Protein AF-A0A496ZJ54-F1 (afdb_monomer_lite)

Secondary structure (DSSP, 8-state):
-PPPPPPHHHHHT---STT-TTHHHH---GGGT--TTTTGGG-STTTT-GGGSTT-EETTEE--SHHHHHHHHHT-HHHHHHHHHTSEEEEE-SSEEEEEEEE-TTT-SS---EEEEEE-TTS-EEEEEE-EESSSSHHHHHHHHHHHHHHH-----TT-HHHHHHHHHHHHHHHHHHHHHH-GGGTT-EE-EEEEEEETTEEEEEEESS-EEEEEETTEEEE-S---BHHHHHHHTTSS-GGGGGG-TTTTSB---BTSSS---EEEEEE--TT-EEEEE-HHHHTTS-HHHHHHHHHH--SHHHHHHHHHHHHHHTT--S-EEEEEEEE------

Foldseek 3Di:
DPDQDEAPCVVQVPQQAVVGPCCVPLNRFQLNAAQLQACPLRAGRNGLPSLPGQQGDDPSDGQDDSQSSLVVCVPPPSSVVSCVVVQKDWDDLPQKTKIKGWDFFDADPDFLKDKDWDQAPVRWIKIKIKQFPDRGRLGSVLRVVLSSVVVVCRDADPPCNQVVQQVSLLVSLVVSLVVLVVDVSNPPRWMWMWMWIGDDFKIKIKTWAAWWKWKQDPLAIHTDDDGQWPLVVCVVVVVDPPVCLVVDPRVRHIDTTRNPNDHDMDIDMDTHDAFMKTKIKDPLQPVQDPRVRLSVLCVVDDDPVSSQVSSVVSSSVSRRNGMIMMMIMGRHDPDPD

Sequence (337 aa):
MISGKINCWEALKCGREPGGANAEELGTCPAAVDATFDGFNQGSKGGRLCWLVAGTFCEGEAQGTFAKKQISCRDCSFYEQVHAEEGTARLSDGSINVFAISNKGRVLTYNEDRYFIRILEDGATLVGIADGLGGEVSGDYAAEIITGRLAGMRSVEKGFETEQLTAFANESDKAILEESRRYTDLEAMGTTLLCAVIREDKAYWVHVGDSRLYLFRESRLLQITEDQTLARFLVKEEEIRPEHVSTHYSRNVMDQYIGCGYCEPESGSLGLKRRDLVILMTDGLHKTIPDEKMAEILRKSSSIESRARSLLGAALENGGNDNITIVVAEVTRKIYK

Structure (mmCIF, N/CA/C/O backbone):
data_AF-A0A496ZJ54-F1
#
_entry.id   AF-A0A496ZJ54-F1
#
loop_
_atom_site.group_PDB
_atom_site.id
_atom_site.type_symbol
_atom_site.label_atom_id
_atom_site.label_alt_id
_atom_site.label_comp_id
_atom_site.label_asym_id
_atom_site.label_entity_id
_atom_site.label_seq_id
_atom_site.pdbx_PDB_ins_code
_atom_site.Cartn_x
_atom_site.Cartn_y
_atom_site.Cartn_z
_atom_site.occupancy
_atom_site.B_iso_or_equiv
_atom_site.auth_seq_id
_atom_site.auth_comp_id
_atom_site.auth_asym_id
_atom_site.auth_atom_id
_atom_site.pdbx_PDB_model_num
ATOM 1 N N . MET A 1 1 ? 18.693 -8.461 22.020 1.00 32.81 1 MET A N 1
ATOM 2 C CA . MET A 1 1 ? 19.167 -7.632 20.897 1.00 32.81 1 MET A CA 1
ATOM 3 C C . MET A 1 1 ? 18.802 -8.377 19.633 1.00 32.81 1 MET A C 1
ATOM 5 O O . MET A 1 1 ? 19.343 -9.452 19.414 1.00 32.81 1 MET A O 1
ATOM 9 N N . ILE A 1 2 ? 17.798 -7.901 18.896 1.00 37.31 2 ILE A N 1
ATOM 10 C CA . ILE A 1 2 ? 17.508 -8.438 17.563 1.00 37.31 2 ILE A CA 1
ATOM 11 C C . ILE A 1 2 ? 18.728 -8.057 16.724 1.00 37.31 2 ILE A C 1
ATOM 13 O O . ILE A 1 2 ? 19.072 -6.879 16.673 1.00 37.31 2 ILE A O 1
ATOM 17 N N . SER A 1 3 ? 19.443 -9.047 16.189 1.00 45.84 3 SER A N 1
ATOM 18 C CA . SER A 1 3 ? 20.497 -8.810 15.201 1.00 45.84 3 SER A CA 1
ATOM 19 C C . SER A 1 3 ? 19.919 -7.899 14.121 1.00 45.84 3 SER A C 1
ATOM 21 O O . SER A 1 3 ? 18.913 -8.267 13.518 1.00 45.84 3 SER A O 1
ATOM 23 N N . GLY A 1 4 ? 20.492 -6.709 13.926 1.00 65.38 4 GLY A N 1
ATOM 24 C CA . GLY A 1 4 ? 20.041 -5.801 12.874 1.00 65.38 4 GLY A CA 1
ATOM 25 C C . GLY A 1 4 ? 20.090 -6.502 11.517 1.00 65.38 4 GLY A C 1
ATOM 26 O O . GLY A 1 4 ? 20.989 -7.308 11.268 1.00 65.38 4 GLY A O 1
ATOM 27 N N . LYS A 1 5 ? 19.098 -6.233 10.666 1.00 84.44 5 LYS A N 1
ATOM 28 C CA . LYS A 1 5 ? 19.135 -6.639 9.260 1.00 84.44 5 LYS A CA 1
ATOM 29 C C . LYS A 1 5 ? 20.319 -5.927 8.589 1.00 84.44 5 LYS A C 1
ATOM 31 O O . LYS A 1 5 ? 20.583 -4.765 8.883 1.00 84.44 5 LYS A O 1
ATOM 36 N N . ILE A 1 6 ? 21.051 -6.635 7.734 1.00 90.00 6 ILE A N 1
ATOM 37 C CA . ILE A 1 6 ? 22.292 -6.134 7.118 1.00 90.00 6 ILE A CA 1
ATOM 38 C C . ILE A 1 6 ? 22.017 -5.458 5.771 1.00 90.00 6 ILE A C 1
ATOM 40 O O . ILE A 1 6 ? 21.096 -5.855 5.054 1.00 90.00 6 ILE A O 1
ATOM 44 N N . ASN A 1 7 ? 22.814 -4.455 5.409 1.00 90.81 7 ASN A N 1
ATOM 45 C CA . ASN A 1 7 ? 22.729 -3.767 4.122 1.00 90.81 7 ASN A CA 1
ATOM 46 C C . ASN A 1 7 ? 23.425 -4.542 2.993 1.00 90.81 7 ASN A C 1
ATOM 48 O O . ASN A 1 7 ? 24.130 -5.528 3.223 1.00 90.81 7 ASN A O 1
ATOM 52 N N . CYS A 1 8 ? 23.259 -4.074 1.751 1.00 91.75 8 CYS A N 1
ATOM 53 C CA . CYS A 1 8 ? 23.748 -4.784 0.567 1.00 91.75 8 CYS A CA 1
ATOM 54 C C . CYS A 1 8 ? 25.272 -4.968 0.564 1.00 91.75 8 CYS A C 1
ATOM 56 O O . CYS A 1 8 ? 25.756 -6.037 0.209 1.00 91.75 8 CYS A O 1
ATOM 58 N N . TRP A 1 9 ? 26.040 -3.956 0.982 1.00 90.62 9 TRP A N 1
ATOM 59 C CA . TRP A 1 9 ? 27.505 -4.022 0.989 1.00 90.62 9 TRP A CA 1
ATOM 60 C C . TRP A 1 9 ? 28.039 -4.988 2.054 1.00 90.62 9 TRP A C 1
ATOM 62 O O . TRP A 1 9 ? 29.078 -5.608 1.844 1.00 90.62 9 TRP A O 1
ATOM 72 N N . GLU A 1 10 ? 27.299 -5.183 3.149 1.00 91.88 10 GLU A N 1
ATOM 73 C CA . GLU A 1 10 ? 27.619 -6.149 4.207 1.00 91.88 10 GLU A CA 1
ATOM 74 C C . GLU A 1 10 ? 27.282 -7.578 3.764 1.00 91.88 10 GLU A C 1
ATOM 76 O O . GLU A 1 10 ? 28.084 -8.494 3.948 1.00 91.88 10 GLU A O 1
ATOM 81 N N . ALA A 1 11 ? 26.113 -7.763 3.142 1.00 91.44 11 ALA A N 1
ATOM 82 C CA . ALA A 1 11 ? 25.658 -9.060 2.646 1.00 91.44 11 ALA A CA 1
ATOM 83 C C . ALA A 1 11 ? 26.526 -9.573 1.488 1.00 91.44 11 ALA A C 1
ATOM 85 O O . ALA A 1 11 ? 26.965 -10.722 1.497 1.00 91.44 11 ALA A O 1
ATOM 86 N N . LEU A 1 12 ? 26.809 -8.702 0.514 1.00 90.81 12 LEU A N 1
ATOM 87 C CA . LEU A 1 12 ? 27.577 -9.033 -0.688 1.00 90.81 12 LEU A CA 1
ATOM 88 C C . LEU A 1 12 ? 29.092 -8.893 -0.490 1.00 90.81 12 LEU A C 1
ATOM 90 O O . LEU A 1 12 ? 29.858 -9.318 -1.350 1.00 90.81 12 LEU A O 1
ATOM 94 N N . LYS A 1 13 ? 29.534 -8.303 0.632 1.00 91.12 13 LYS A N 1
ATOM 95 C CA . LYS A 1 13 ? 30.949 -8.085 0.983 1.00 91.12 13 LYS A CA 1
ATOM 96 C C . LYS A 1 13 ? 31.746 -7.399 -0.131 1.00 91.12 13 LYS A C 1
ATOM 98 O O . LYS A 1 13 ? 32.888 -7.761 -0.403 1.00 91.12 13 LYS A O 1
ATOM 103 N N . CYS A 1 14 ? 31.143 -6.408 -0.787 1.00 88.94 14 CYS A N 1
ATOM 104 C CA . CYS A 1 14 ? 31.767 -5.740 -1.930 1.00 88.94 14 CYS A CA 1
ATOM 105 C C . CYS A 1 14 ? 32.905 -4.785 -1.530 1.00 88.94 14 CYS A C 1
ATOM 107 O O . CYS A 1 14 ? 33.694 -4.403 -2.392 1.00 88.94 14 CYS A O 1
ATOM 109 N N . GLY A 1 15 ? 32.999 -4.395 -0.251 1.00 90.81 15 GLY A N 1
ATOM 110 C CA . GLY A 1 15 ? 34.060 -3.532 0.279 1.00 90.81 15 GLY A CA 1
ATOM 111 C C . GLY A 1 15 ? 34.010 -2.092 -0.234 1.00 90.81 15 GLY A C 1
ATOM 112 O O . GLY A 1 15 ? 35.039 -1.422 -0.254 1.00 90.81 15 GLY A O 1
ATOM 113 N N . ARG A 1 16 ? 32.851 -1.629 -0.717 1.00 90.44 16 ARG A N 1
ATOM 114 C CA . ARG A 1 16 ? 32.656 -0.290 -1.306 1.00 90.44 16 ARG A CA 1
ATOM 115 C C . ARG A 1 16 ? 31.860 0.660 -0.411 1.00 90.44 16 ARG A C 1
ATOM 117 O O . ARG A 1 16 ? 31.374 1.688 -0.874 1.00 90.44 16 ARG A O 1
ATOM 124 N N . GLU A 1 17 ? 31.701 0.322 0.856 1.00 92.50 17 GLU A N 1
ATOM 125 C CA . GLU A 1 17 ? 31.266 1.225 1.916 1.00 92.50 17 GLU A CA 1
ATOM 126 C C . GLU A 1 17 ? 32.351 2.257 2.278 1.00 92.50 17 GLU A C 1
ATOM 128 O O . GLU A 1 17 ? 33.518 2.060 1.935 1.00 92.50 17 GLU A O 1
ATOM 133 N N . PRO A 1 18 ? 32.017 3.363 2.971 1.00 91.94 18 PRO A N 1
ATOM 134 C CA . PRO A 1 18 ? 33.025 4.303 3.456 1.00 91.94 18 PRO A CA 1
ATOM 135 C C . PRO A 1 18 ? 34.126 3.609 4.274 1.00 91.94 18 PRO A C 1
ATOM 137 O O . PRO A 1 18 ? 33.848 3.013 5.312 1.00 91.94 18 PRO A O 1
ATOM 140 N N . GLY A 1 19 ? 35.377 3.704 3.812 1.00 91.38 19 GLY A N 1
ATOM 141 C CA . GLY A 1 19 ? 36.531 3.043 4.441 1.00 91.38 19 GLY A CA 1
ATOM 142 C C . GLY A 1 19 ? 36.669 1.545 4.133 1.00 91.38 19 GLY A C 1
ATOM 143 O O . GLY A 1 19 ? 37.531 0.889 4.714 1.00 91.38 19 GLY A O 1
ATOM 144 N N . GLY A 1 20 ? 35.839 1.003 3.239 1.00 91.50 20 GLY A N 1
ATOM 145 C CA . GLY A 1 20 ? 35.928 -0.375 2.768 1.00 91.50 20 GLY A CA 1
ATOM 146 C C . GLY A 1 20 ? 37.148 -0.620 1.874 1.00 91.50 20 GLY A C 1
ATOM 147 O O . GLY A 1 20 ? 37.691 0.301 1.260 1.00 91.50 20 GLY A O 1
ATOM 148 N N . ALA A 1 21 ? 37.562 -1.886 1.775 1.00 92.81 21 ALA A N 1
ATOM 149 C CA . ALA A 1 21 ? 38.798 -2.300 1.098 1.00 92.81 21 ALA A CA 1
ATOM 150 C C . ALA A 1 21 ? 38.889 -1.896 -0.387 1.00 92.81 21 ALA A C 1
ATOM 152 O O . ALA A 1 21 ? 39.988 -1.752 -0.909 1.00 92.81 21 ALA A O 1
ATOM 153 N N . ASN A 1 22 ? 37.748 -1.695 -1.051 1.00 89.19 22 ASN A N 1
ATOM 154 C CA . ASN A 1 22 ? 37.658 -1.350 -2.469 1.00 89.19 22 ASN A CA 1
ATOM 155 C C . ASN A 1 22 ? 37.188 0.099 -2.702 1.00 89.19 22 ASN A C 1
ATOM 157 O O . ASN A 1 22 ? 37.004 0.507 -3.848 1.00 89.19 22 ASN A O 1
ATOM 161 N N . ALA A 1 23 ? 36.955 0.882 -1.643 1.00 90.38 23 ALA A N 1
ATOM 162 C CA . ALA A 1 23 ? 36.395 2.227 -1.759 1.00 90.38 23 ALA A CA 1
ATOM 163 C C . ALA A 1 23 ? 37.389 3.247 -2.341 1.00 90.38 23 ALA A C 1
ATOM 165 O O . ALA A 1 23 ? 36.962 4.158 -3.046 1.00 90.38 23 ALA A O 1
ATOM 166 N N . GLU A 1 24 ? 38.693 3.097 -2.084 1.00 88.50 24 GLU A N 1
ATOM 167 C CA . GLU A 1 24 ? 39.722 3.990 -2.644 1.00 88.50 24 GLU A CA 1
ATOM 168 C C . GLU A 1 24 ? 39.908 3.787 -4.153 1.00 88.50 24 GLU A C 1
ATOM 170 O O . GLU A 1 24 ? 39.978 4.761 -4.898 1.00 88.50 24 GLU A O 1
ATOM 175 N N . GLU A 1 25 ? 39.958 2.532 -4.609 1.00 86.81 25 GLU A N 1
ATOM 176 C CA . GLU A 1 25 ? 40.209 2.196 -6.016 1.00 86.81 25 GLU A CA 1
ATOM 177 C C . GLU A 1 25 ? 38.948 2.324 -6.879 1.00 86.81 25 GLU A C 1
ATOM 179 O O . GLU A 1 25 ? 38.981 2.922 -7.952 1.00 86.81 25 GLU A O 1
ATOM 184 N N . LEU A 1 26 ? 37.821 1.775 -6.414 1.00 83.56 26 LEU A N 1
ATOM 185 C CA . LEU A 1 26 ? 36.585 1.699 -7.201 1.00 83.56 26 LEU A CA 1
ATOM 186 C C . LEU A 1 26 ? 35.594 2.819 -6.867 1.00 83.56 26 LEU A C 1
ATOM 188 O O . LEU A 1 26 ? 34.556 2.939 -7.521 1.00 83.56 26 LEU A O 1
ATOM 192 N N . GLY A 1 27 ? 35.881 3.626 -5.846 1.00 88.56 27 GLY A N 1
ATOM 193 C CA . GLY A 1 27 ? 34.973 4.633 -5.311 1.00 88.56 27 GLY A CA 1
ATOM 194 C C . GLY A 1 27 ? 33.893 4.042 -4.399 1.00 88.56 27 GLY A C 1
ATOM 195 O O . GLY A 1 27 ? 33.425 2.909 -4.574 1.00 88.56 27 GLY A O 1
ATOM 196 N N . THR A 1 28 ? 33.436 4.843 -3.439 1.00 91.12 28 THR A N 1
ATOM 197 C CA . THR A 1 28 ? 32.343 4.475 -2.531 1.00 91.12 28 THR A CA 1
ATOM 198 C C . THR A 1 28 ? 31.030 4.280 -3.295 1.00 91.12 28 THR A C 1
ATOM 200 O O . THR A 1 28 ? 30.645 5.110 -4.117 1.00 91.12 28 THR A O 1
ATOM 203 N N . CYS A 1 29 ? 30.329 3.178 -3.030 1.00 90.44 29 CYS A N 1
ATOM 204 C CA . CYS A 1 29 ? 29.051 2.872 -3.665 1.00 90.44 29 CYS A CA 1
ATOM 205 C C . CYS A 1 29 ? 27.952 3.820 -3.153 1.00 90.44 29 CYS A C 1
ATOM 207 O O . CYS A 1 29 ? 27.803 3.943 -1.933 1.00 90.44 29 CYS A O 1
ATOM 209 N N . PRO A 1 30 ? 27.126 4.414 -4.038 1.00 89.00 30 PRO A N 1
ATOM 210 C CA . PRO A 1 30 ? 26.007 5.266 -3.640 1.00 89.00 30 PRO A CA 1
ATOM 211 C C . PRO A 1 30 ? 25.084 4.653 -2.582 1.00 89.00 30 PRO A C 1
ATOM 213 O O . PRO A 1 30 ? 24.715 5.347 -1.644 1.00 89.00 30 PRO A O 1
ATOM 216 N N . ALA A 1 31 ? 24.791 3.347 -2.640 1.00 89.00 31 ALA A N 1
ATOM 217 C CA . ALA A 1 31 ? 23.940 2.693 -1.635 1.00 89.00 31 ALA A CA 1
ATOM 218 C C . ALA A 1 31 ? 24.474 2.826 -0.195 1.00 89.00 31 ALA A C 1
ATOM 220 O O . ALA A 1 31 ? 23.689 2.824 0.747 1.00 89.00 31 ALA A O 1
ATOM 221 N N . ALA A 1 32 ? 25.789 2.972 -0.015 1.00 90.88 32 ALA A N 1
ATOM 222 C CA . ALA A 1 32 ? 26.423 3.079 1.297 1.00 90.88 32 ALA A CA 1
ATOM 223 C C . ALA A 1 32 ? 26.562 4.524 1.812 1.00 90.88 32 ALA A C 1
ATOM 225 O O . ALA A 1 32 ? 27.053 4.733 2.923 1.00 90.88 32 ALA A O 1
ATOM 226 N N . VAL A 1 33 ? 26.173 5.530 1.021 1.00 89.62 33 VAL A N 1
ATOM 227 C CA . VAL A 1 33 ? 26.347 6.954 1.372 1.00 89.62 33 VAL A CA 1
ATOM 228 C C . VAL A 1 33 ? 25.107 7.802 1.150 1.00 89.62 33 VAL A C 1
ATOM 230 O O . VAL A 1 33 ? 24.895 8.744 1.912 1.00 89.62 33 VAL A O 1
ATOM 233 N N . ASP A 1 34 ? 24.294 7.473 0.149 1.00 83.38 34 ASP A N 1
ATOM 234 C CA . ASP A 1 34 ? 23.011 8.116 -0.096 1.00 83.38 34 ASP A CA 1
ATOM 235 C C . ASP A 1 34 ? 22.102 7.848 1.102 1.00 83.38 34 ASP A C 1
ATOM 237 O O . ASP A 1 34 ? 21.920 6.701 1.474 1.00 83.38 34 ASP A O 1
ATOM 241 N N . ALA A 1 35 ? 21.576 8.890 1.740 1.00 80.81 35 ALA A N 1
ATOM 242 C CA . ALA A 1 35 ? 20.704 8.768 2.907 1.00 80.81 35 ALA A CA 1
ATOM 243 C C . ALA A 1 35 ? 19.213 8.915 2.559 1.00 80.81 35 ALA A C 1
ATOM 245 O O . ALA A 1 35 ? 18.379 8.942 3.463 1.00 80.81 35 ALA A O 1
ATOM 246 N N . THR A 1 36 ? 18.872 9.014 1.269 1.00 69.00 36 THR A N 1
ATOM 247 C CA . THR A 1 36 ? 17.494 9.198 0.780 1.00 69.00 36 THR A CA 1
ATOM 248 C C . THR A 1 36 ? 16.566 8.092 1.284 1.00 69.00 36 THR A C 1
ATOM 250 O O . THR A 1 36 ? 15.412 8.355 1.616 1.00 69.00 36 THR A O 1
ATOM 253 N N . PHE A 1 37 ? 17.090 6.871 1.413 1.00 70.00 37 PHE A N 1
ATOM 254 C CA . PHE A 1 37 ? 16.347 5.682 1.826 1.00 70.00 37 PHE A CA 1
ATOM 255 C C . PHE A 1 37 ? 16.811 5.146 3.196 1.00 70.00 37 PHE A C 1
ATOM 257 O O . PHE A 1 37 ? 16.749 3.944 3.466 1.00 70.00 37 PHE A O 1
ATOM 264 N N . ASP A 1 38 ? 17.264 6.020 4.101 1.00 77.88 38 ASP A N 1
ATOM 265 C CA . ASP A 1 38 ? 17.755 5.596 5.419 1.00 77.88 38 ASP A CA 1
ATOM 266 C C . ASP A 1 38 ? 16.610 5.050 6.291 1.00 77.88 38 ASP A C 1
ATOM 268 O O . ASP A 1 38 ? 15.534 5.646 6.405 1.00 77.88 38 ASP A O 1
ATOM 272 N N . GLY A 1 39 ? 16.826 3.887 6.911 1.00 71.00 39 GLY A N 1
ATOM 273 C CA . GLY A 1 39 ? 15.817 3.177 7.705 1.00 71.00 39 GLY A CA 1
ATOM 274 C C . GLY A 1 39 ? 14.913 2.235 6.903 1.00 71.00 39 GLY A C 1
ATOM 275 O O . GLY A 1 39 ? 14.117 1.501 7.498 1.00 71.00 39 GLY A O 1
ATOM 276 N N . PHE A 1 40 ? 15.009 2.219 5.572 1.00 70.06 40 PHE A N 1
ATOM 277 C CA . PHE A 1 40 ? 14.145 1.385 4.740 1.00 70.06 40 PHE A CA 1
ATOM 278 C C . PHE A 1 40 ? 14.502 -0.078 4.784 1.00 70.06 40 PHE A C 1
ATOM 280 O O . PHE A 1 40 ? 15.681 -0.436 4.741 1.00 70.06 40 PHE A O 1
ATOM 287 N N . ASN A 1 41 ? 13.466 -0.920 4.854 1.00 74.81 41 ASN A N 1
ATOM 288 C CA . ASN A 1 41 ? 13.605 -2.357 5.074 1.00 74.81 41 ASN A CA 1
ATOM 289 C C . ASN A 1 41 ? 14.530 -2.658 6.268 1.00 74.81 41 ASN A C 1
ATOM 291 O O . ASN A 1 41 ? 15.209 -3.677 6.304 1.00 74.81 41 ASN A O 1
ATOM 295 N N . GLN A 1 42 ? 14.564 -1.748 7.256 1.00 77.38 42 GLN A N 1
ATOM 296 C CA . GLN A 1 42 ? 15.439 -1.791 8.434 1.00 77.38 42 GLN A CA 1
ATOM 297 C C . GLN A 1 42 ? 16.942 -1.686 8.107 1.00 77.38 42 GLN A C 1
ATOM 299 O O . GLN A 1 42 ? 17.774 -2.172 8.871 1.00 77.38 42 GLN A O 1
ATOM 304 N N . GLY A 1 43 ? 17.290 -1.061 6.980 1.00 80.19 43 GLY A N 1
ATOM 305 C CA . GLY A 1 43 ? 18.661 -0.723 6.598 1.00 80.19 43 GLY A CA 1
ATOM 306 C C . GLY A 1 43 ? 19.088 0.676 7.011 1.00 80.19 43 GLY A C 1
ATOM 307 O O . GLY A 1 43 ? 18.310 1.446 7.567 1.00 80.19 43 GLY A O 1
ATOM 308 N N . SER A 1 44 ? 20.327 1.022 6.687 1.00 84.19 44 SER A N 1
ATOM 309 C CA . SER A 1 44 ? 20.899 2.354 6.893 1.00 84.19 44 SER A CA 1
ATOM 310 C C . SER A 1 44 ? 21.392 2.941 5.570 1.00 84.19 44 SER A C 1
ATOM 312 O O . SER A 1 44 ? 21.605 2.214 4.604 1.00 84.19 44 SER A O 1
ATOM 314 N N . LYS A 1 45 ? 21.567 4.263 5.506 1.00 87.25 45 LYS A N 1
ATOM 315 C CA . LYS A 1 45 ? 21.962 5.011 4.303 1.00 87.25 45 LYS A CA 1
ATOM 316 C C . LYS A 1 45 ? 20.990 4.770 3.148 1.00 87.25 45 LYS A C 1
ATOM 318 O O . LYS A 1 45 ? 19.881 5.279 3.210 1.00 87.25 45 LYS A O 1
ATOM 323 N N . GLY A 1 46 ? 21.356 3.996 2.126 1.00 78.62 46 GLY A N 1
ATOM 324 C CA . GLY A 1 46 ? 20.451 3.646 1.029 1.00 78.62 46 GLY A CA 1
ATOM 325 C C . GLY A 1 46 ? 19.371 2.639 1.440 1.00 78.62 46 GLY A C 1
ATOM 326 O O . GLY A 1 46 ? 18.623 2.159 0.590 1.00 78.62 46 GLY A O 1
ATOM 327 N N . GLY A 1 47 ? 19.326 2.270 2.724 1.00 84.69 47 GLY A N 1
ATOM 328 C CA . GLY A 1 47 ? 18.448 1.243 3.255 1.00 84.69 47 GLY A CA 1
ATOM 329 C C . GLY A 1 47 ? 18.798 -0.138 2.706 1.00 84.69 47 GLY A C 1
ATOM 330 O O . GLY A 1 47 ? 19.830 -0.351 2.064 1.00 84.69 47 GLY A O 1
ATOM 331 N N . ARG A 1 48 ? 17.888 -1.098 2.892 1.00 88.12 48 ARG A N 1
ATOM 332 C CA . ARG A 1 48 ? 17.947 -2.390 2.186 1.00 88.12 48 ARG A CA 1
ATOM 333 C C . ARG A 1 48 ? 17.109 -2.329 0.911 1.00 88.12 48 ARG A C 1
ATOM 335 O O . ARG A 1 48 ? 16.221 -3.145 0.705 1.00 88.12 48 ARG A O 1
ATOM 342 N N . LEU A 1 49 ? 17.387 -1.306 0.102 1.00 83.44 49 LEU A N 1
ATOM 343 C CA . LEU A 1 49 ? 16.748 -0.993 -1.181 1.00 83.44 49 LEU A CA 1
ATOM 344 C C . LEU A 1 49 ? 17.810 -0.630 -2.220 1.00 83.44 49 LEU A C 1
ATOM 346 O O . LEU A 1 49 ? 17.649 0.288 -3.023 1.00 83.44 49 LEU A O 1
ATOM 350 N N . CYS A 1 50 ? 18.942 -1.338 -2.205 1.00 86.12 50 CYS A N 1
ATOM 351 C CA . CYS A 1 50 ? 20.061 -0.979 -3.062 1.00 86.12 50 CYS A CA 1
ATOM 352 C C . CYS A 1 50 ? 19.678 -0.970 -4.537 1.00 86.12 50 CYS A C 1
ATOM 354 O O . CYS A 1 50 ? 20.316 -0.223 -5.256 1.00 86.12 50 CYS A O 1
ATOM 356 N N . TRP A 1 51 ? 18.645 -1.706 -4.978 1.00 84.19 51 TRP A N 1
ATOM 357 C CA . TRP A 1 51 ? 18.111 -1.690 -6.346 1.00 84.19 51 TRP A CA 1
ATOM 358 C C . TRP A 1 51 ? 17.534 -0.333 -6.776 1.00 84.19 51 TRP A C 1
ATOM 360 O O . TRP A 1 51 ? 17.624 0.006 -7.952 1.00 84.19 51 TRP A O 1
ATOM 370 N N . LEU A 1 52 ? 17.106 0.506 -5.831 1.00 76.69 52 LEU A N 1
ATOM 371 C CA . LEU A 1 52 ? 16.536 1.839 -6.071 1.00 76.69 52 LEU A CA 1
ATOM 372 C C . LEU A 1 52 ? 17.543 2.990 -5.915 1.00 76.69 52 LEU A C 1
ATOM 374 O O . LEU A 1 52 ? 17.177 4.160 -5.977 1.00 76.69 52 LEU A O 1
ATOM 378 N N . VAL A 1 53 ? 18.820 2.701 -5.675 1.00 78.12 53 VAL A N 1
ATOM 379 C CA . VAL A 1 53 ? 19.834 3.760 -5.577 1.00 78.12 53 VAL A CA 1
ATOM 380 C C . VAL A 1 53 ? 20.536 3.926 -6.924 1.00 78.12 53 VAL A C 1
ATOM 382 O O . VAL A 1 53 ? 21.214 3.013 -7.397 1.00 78.12 53 VAL A O 1
ATOM 385 N N . ALA A 1 54 ? 20.385 5.072 -7.581 1.00 72.69 54 ALA A N 1
ATOM 386 C CA . ALA A 1 54 ? 21.033 5.311 -8.871 1.00 72.69 54 ALA A CA 1
ATOM 387 C C . ALA A 1 54 ? 22.566 5.173 -8.774 1.00 72.69 54 ALA A C 1
ATOM 389 O O . ALA A 1 54 ? 23.182 5.550 -7.778 1.00 72.69 54 ALA A O 1
ATOM 390 N N . GLY A 1 55 ? 23.199 4.630 -9.818 1.00 74.62 55 GLY A N 1
ATOM 391 C CA . GLY A 1 55 ? 24.664 4.574 -9.909 1.00 74.62 55 GLY A CA 1
ATOM 392 C C . GLY A 1 55 ? 25.351 3.599 -8.945 1.00 74.62 55 GLY A C 1
ATOM 393 O O . GLY A 1 55 ? 26.568 3.659 -8.780 1.00 74.62 55 GLY A O 1
ATOM 394 N N . THR A 1 56 ? 24.614 2.691 -8.301 1.00 80.50 56 THR A N 1
ATOM 395 C CA . THR A 1 56 ? 25.230 1.589 -7.549 1.00 80.50 56 THR A CA 1
ATOM 396 C C . THR A 1 56 ? 26.043 0.676 -8.451 1.00 80.50 56 THR A C 1
ATOM 398 O O . THR A 1 56 ? 25.741 0.498 -9.634 1.00 80.50 56 THR A O 1
ATOM 401 N N . PHE A 1 57 ? 27.008 0.013 -7.835 1.00 77.38 57 PHE A N 1
ATOM 402 C CA . PHE A 1 57 ? 27.849 -0.971 -8.485 1.00 77.38 57 PHE A CA 1
ATOM 403 C C . PHE A 1 57 ? 27.675 -2.339 -7.840 1.00 77.38 57 PHE A C 1
ATOM 405 O O . PHE A 1 57 ? 27.737 -2.457 -6.614 1.00 77.38 57 PHE A O 1
ATOM 412 N N . CYS A 1 58 ? 27.539 -3.359 -8.680 1.00 80.12 58 CYS A N 1
ATOM 413 C CA . CYS A 1 58 ? 27.503 -4.762 -8.286 1.00 80.12 58 CYS A CA 1
ATOM 414 C C . CYS A 1 58 ? 28.468 -5.528 -9.195 1.00 80.12 58 CYS A C 1
ATOM 416 O O . CYS A 1 58 ? 28.605 -5.185 -10.365 1.00 80.12 58 CYS A O 1
ATOM 418 N N . GLU A 1 59 ? 29.184 -6.508 -8.639 1.00 75.31 59 GLU A N 1
ATOM 419 C CA . GLU A 1 59 ? 30.124 -7.362 -9.393 1.00 75.31 59 GLU A CA 1
ATOM 420 C C . GLU A 1 59 ? 31.191 -6.595 -10.204 1.00 75.31 59 GLU A C 1
ATOM 422 O O . GLU A 1 59 ? 31.692 -7.065 -11.215 1.00 75.31 59 GLU A O 1
ATOM 427 N N . GLY A 1 60 ? 31.571 -5.398 -9.743 1.00 67.19 60 GLY A N 1
ATOM 428 C CA . GLY A 1 60 ? 32.571 -4.555 -10.409 1.00 67.19 60 GLY A CA 1
ATOM 429 C C . GLY A 1 60 ? 32.019 -3.667 -11.529 1.00 67.19 60 GLY A C 1
ATOM 430 O O . GLY A 1 60 ? 32.741 -2.795 -12.005 1.00 67.19 60 GLY A O 1
ATOM 431 N N . GLU A 1 61 ? 30.739 -3.793 -11.884 1.00 70.88 61 GLU A N 1
ATOM 432 C CA . GLU A 1 61 ? 30.115 -3.019 -12.959 1.00 70.88 61 GLU A CA 1
ATOM 433 C C . GLU A 1 61 ? 29.058 -2.037 -12.442 1.00 70.88 61 GLU A C 1
ATOM 435 O O . GLU A 1 61 ? 28.308 -2.306 -11.493 1.00 70.88 61 GLU A O 1
ATOM 440 N N . ALA A 1 62 ? 28.991 -0.869 -13.087 1.00 72.19 62 ALA A N 1
ATOM 441 C CA . ALA A 1 62 ? 27.922 0.094 -12.858 1.00 72.19 62 ALA A CA 1
ATOM 442 C C . ALA A 1 62 ? 26.609 -0.491 -13.384 1.00 72.19 62 ALA A C 1
ATOM 444 O O . ALA A 1 62 ? 26.516 -0.865 -14.549 1.00 72.19 62 ALA A O 1
ATOM 445 N N . GLN A 1 63 ? 25.575 -0.525 -12.549 1.00 70.81 63 GLN A N 1
ATOM 446 C CA . GLN A 1 63 ? 24.338 -1.252 -12.860 1.00 70.81 63 GLN A CA 1
ATOM 447 C C . GLN A 1 63 ? 23.387 -0.515 -13.830 1.00 70.81 63 GLN A C 1
ATOM 449 O O . GLN A 1 63 ? 22.273 -0.965 -14.075 1.00 70.81 63 GLN A O 1
ATOM 454 N N . GLY A 1 64 ? 23.820 0.603 -14.421 1.00 67.19 64 GLY A N 1
ATOM 455 C CA . GLY A 1 64 ? 23.054 1.336 -15.432 1.00 67.19 64 GLY A CA 1
ATOM 456 C C . GLY A 1 64 ? 21.847 2.107 -14.879 1.00 67.19 64 GLY A C 1
ATOM 457 O O . GLY A 1 64 ? 21.886 2.637 -13.768 1.00 67.19 64 GLY A O 1
ATOM 458 N N . THR A 1 65 ? 20.802 2.235 -15.704 1.00 66.75 65 THR A N 1
ATOM 459 C CA . THR A 1 65 ? 19.538 2.917 -15.369 1.00 66.75 65 THR A CA 1
ATOM 460 C C . THR A 1 65 ? 18.695 2.096 -14.390 1.00 66.75 65 THR A C 1
ATOM 462 O O . THR A 1 65 ? 18.904 0.894 -14.236 1.00 66.75 65 THR A O 1
ATOM 465 N N . PHE A 1 66 ? 17.708 2.735 -13.756 1.00 65.25 66 PHE A N 1
ATOM 466 C CA . PHE A 1 66 ? 16.800 2.097 -12.797 1.00 65.25 66 PHE A CA 1
ATOM 467 C C . PHE A 1 66 ? 16.130 0.825 -13.328 1.00 65.25 66 PHE A C 1
ATOM 469 O O . PHE A 1 66 ? 16.228 -0.215 -12.684 1.00 65.25 66 PHE A O 1
ATOM 476 N N . ALA A 1 67 ? 15.534 0.871 -14.524 1.00 59.75 67 ALA A N 1
ATOM 477 C CA . ALA A 1 67 ? 14.833 -0.278 -15.099 1.00 59.75 67 ALA A CA 1
ATOM 478 C C . ALA A 1 67 ? 15.762 -1.485 -15.338 1.00 59.75 67 ALA A C 1
ATOM 480 O O . ALA A 1 67 ? 15.483 -2.592 -14.880 1.00 59.75 67 ALA A O 1
ATOM 481 N N . LYS A 1 68 ? 16.924 -1.266 -15.976 1.00 66.69 68 LYS A N 1
ATOM 482 C CA . LYS A 1 68 ? 17.927 -2.326 -16.207 1.00 66.69 68 LYS A CA 1
ATOM 483 C C . LYS A 1 68 ? 18.387 -2.962 -14.906 1.00 66.69 68 LYS A C 1
ATOM 485 O O . LYS A 1 68 ? 18.546 -4.177 -14.818 1.00 66.69 68 LYS A O 1
ATOM 490 N N . LYS A 1 69 ? 18.575 -2.121 -13.899 1.00 71.88 69 LYS A N 1
ATOM 491 C CA . LYS A 1 69 ? 19.030 -2.535 -12.592 1.00 71.88 69 LYS A CA 1
ATOM 492 C C . LYS A 1 69 ? 17.974 -3.302 -11.816 1.00 71.88 69 LYS A C 1
ATOM 494 O O . LYS A 1 69 ? 18.309 -4.259 -11.141 1.00 71.88 69 LYS A O 1
ATOM 499 N N . GLN A 1 70 ? 16.715 -2.901 -11.870 1.00 67.94 70 GLN A N 1
ATOM 500 C CA . GLN A 1 70 ? 15.661 -3.606 -11.154 1.00 67.94 70 GLN A CA 1
ATOM 501 C C . GLN A 1 70 ? 15.412 -4.994 -11.755 1.00 67.94 70 GLN A C 1
ATOM 503 O O . GLN A 1 70 ? 15.178 -5.933 -11.002 1.00 67.94 70 GLN A O 1
ATOM 508 N N . ILE A 1 71 ? 15.591 -5.160 -13.072 1.00 70.00 71 ILE A N 1
ATOM 509 C CA . ILE A 1 71 ? 15.655 -6.486 -13.705 1.00 70.00 71 ILE A CA 1
ATOM 510 C C . ILE A 1 71 ? 16.859 -7.271 -13.177 1.00 70.00 71 ILE A C 1
ATOM 512 O O . ILE A 1 71 ? 16.676 -8.355 -12.634 1.00 70.00 71 ILE A O 1
ATOM 516 N N . SER A 1 72 ? 18.080 -6.729 -13.277 1.00 75.31 72 SER A N 1
ATOM 517 C CA . SER A 1 72 ? 19.287 -7.464 -12.860 1.00 75.31 72 SER A CA 1
ATOM 518 C C . SER A 1 72 ? 19.325 -7.760 -11.357 1.00 75.31 72 SER A C 1
ATOM 520 O O . SER A 1 72 ? 19.869 -8.773 -10.928 1.00 75.31 72 SER A O 1
ATOM 522 N N . CYS A 1 73 ? 18.725 -6.896 -10.539 1.00 82.75 73 CYS A N 1
ATOM 523 C CA . CYS A 1 73 ? 18.669 -7.061 -9.095 1.00 82.75 73 CYS A CA 1
ATOM 524 C C . CYS A 1 73 ? 17.659 -8.120 -8.665 1.00 82.75 73 CYS A C 1
ATOM 526 O O . CYS A 1 73 ? 17.829 -8.644 -7.572 1.00 82.75 73 CYS A O 1
ATOM 528 N N . ARG A 1 74 ? 16.646 -8.464 -9.469 1.00 78.75 74 ARG A N 1
ATOM 529 C CA . ARG A 1 74 ? 15.677 -9.514 -9.104 1.00 78.75 74 ARG A CA 1
ATOM 530 C C . ARG A 1 74 ? 16.330 -10.890 -8.943 1.00 78.75 74 ARG A C 1
ATOM 532 O O . ARG A 1 74 ? 15.877 -11.659 -8.103 1.00 78.75 74 ARG A O 1
ATOM 539 N N . ASP A 1 75 ? 17.432 -11.137 -9.649 1.00 82.00 75 ASP A N 1
ATOM 540 C CA . ASP A 1 75 ? 18.254 -12.349 -9.516 1.00 82.00 75 ASP A CA 1
ATOM 541 C C . ASP A 1 75 ? 19.352 -12.220 -8.434 1.00 82.00 75 ASP A C 1
ATOM 543 O O . ASP A 1 75 ? 20.158 -13.128 -8.219 1.00 82.00 75 ASP A O 1
ATOM 547 N N . CYS A 1 76 ? 19.428 -11.081 -7.738 1.00 87.12 76 CYS A N 1
ATOM 548 C CA . CYS A 1 76 ? 20.420 -10.855 -6.693 1.00 87.12 76 CYS A CA 1
ATOM 549 C C . CYS A 1 76 ? 20.004 -11.539 -5.387 1.00 87.12 76 CYS A C 1
ATOM 551 O O . CYS A 1 76 ? 18.934 -11.277 -4.838 1.00 87.12 76 CYS A O 1
ATOM 553 N N . SER A 1 77 ? 20.922 -12.302 -4.790 1.00 87.88 77 SER A N 1
ATOM 554 C CA . SER A 1 77 ? 20.698 -12.962 -3.496 1.00 87.88 77 SER A CA 1
ATOM 555 C C . SER A 1 77 ? 20.315 -11.994 -2.370 1.00 87.88 77 SER A C 1
ATOM 557 O O . SER A 1 77 ? 19.533 -12.347 -1.490 1.00 87.88 77 SER A O 1
ATOM 559 N N . PHE A 1 78 ? 20.820 -10.754 -2.395 1.00 89.31 78 PHE A N 1
ATOM 560 C CA . PHE A 1 78 ? 20.431 -9.739 -1.417 1.00 89.31 78 PHE A CA 1
ATOM 561 C C . PHE A 1 78 ? 18.998 -9.240 -1.635 1.00 89.31 78 PHE A C 1
ATOM 563 O O . PHE A 1 78 ? 18.271 -9.042 -0.665 1.00 89.31 78 PHE A O 1
ATOM 570 N N . TYR A 1 79 ? 18.574 -9.061 -2.888 1.00 86.69 79 TYR A N 1
ATOM 571 C CA . TYR A 1 79 ? 17.195 -8.691 -3.210 1.00 86.69 79 TYR A CA 1
ATOM 572 C C . TYR A 1 79 ? 16.225 -9.776 -2.734 1.00 86.69 79 TYR A C 1
ATOM 574 O O . TYR A 1 79 ? 15.276 -9.468 -2.010 1.00 86.69 79 TYR A O 1
ATOM 582 N N . GLU A 1 80 ? 16.502 -11.044 -3.059 1.00 83.38 80 GLU A N 1
ATOM 583 C CA . GLU A 1 80 ? 15.700 -12.186 -2.607 1.00 83.38 80 GLU A CA 1
ATOM 584 C C . GLU A 1 80 ? 15.638 -12.264 -1.079 1.00 83.38 80 GLU A C 1
ATOM 586 O O . GLU A 1 80 ? 14.563 -12.457 -0.507 1.00 83.38 80 GLU A O 1
ATOM 591 N N . GLN A 1 81 ? 16.778 -12.063 -0.409 1.00 85.31 81 GLN A N 1
ATOM 592 C CA . GLN A 1 81 ? 16.851 -12.046 1.047 1.00 85.31 81 GLN A CA 1
ATOM 593 C C . GLN A 1 81 ? 15.936 -10.970 1.640 1.00 85.31 81 GLN A C 1
ATOM 595 O O . GLN A 1 81 ? 15.172 -11.264 2.559 1.00 85.31 81 GLN A O 1
ATOM 600 N N . VAL A 1 82 ? 16.001 -9.730 1.141 1.00 83.25 82 VAL A N 1
ATOM 601 C CA . VAL A 1 82 ? 15.152 -8.648 1.654 1.00 83.25 82 VAL A CA 1
ATOM 602 C C . VAL A 1 82 ? 13.680 -9.001 1.460 1.00 83.25 82 VAL A C 1
ATOM 604 O O . VAL A 1 82 ? 12.929 -8.983 2.428 1.00 83.25 82 VAL A O 1
ATOM 607 N N . HIS A 1 83 ? 13.268 -9.413 0.262 1.00 77.94 83 HIS A N 1
ATOM 608 C CA . HIS A 1 83 ? 11.860 -9.723 -0.010 1.00 77.94 83 HIS A CA 1
ATOM 609 C C . HIS A 1 83 ? 11.347 -10.923 0.797 1.00 77.94 83 HIS A C 1
ATOM 611 O O . HIS A 1 83 ? 10.207 -10.911 1.262 1.00 77.94 83 HIS A O 1
ATOM 617 N N . ALA A 1 84 ? 12.184 -11.936 1.036 1.00 75.06 84 ALA A N 1
ATOM 618 C CA . ALA A 1 84 ? 11.840 -13.049 1.918 1.00 75.06 84 ALA A CA 1
ATOM 619 C C . ALA A 1 84 ? 11.644 -12.590 3.373 1.00 75.06 84 ALA A C 1
ATOM 621 O O . ALA A 1 84 ? 10.742 -13.060 4.069 1.00 75.06 84 ALA A O 1
ATOM 622 N N . GLU A 1 85 ? 12.471 -11.654 3.834 1.00 76.94 85 GLU A N 1
ATOM 623 C CA . GLU A 1 85 ? 12.404 -11.103 5.184 1.00 76.94 85 GLU A CA 1
ATOM 624 C C . GLU A 1 85 ? 11.308 -10.043 5.377 1.00 76.94 85 GLU A C 1
ATOM 626 O O . GLU A 1 85 ? 10.919 -9.795 6.521 1.00 76.94 85 GLU A O 1
ATOM 631 N N . GLU A 1 86 ? 10.834 -9.410 4.300 1.00 71.19 86 GLU A N 1
ATOM 632 C CA . GLU A 1 86 ? 9.725 -8.446 4.299 1.00 71.19 86 GLU A CA 1
ATOM 633 C C . GLU A 1 86 ? 8.382 -9.090 3.891 1.00 71.19 86 GLU A C 1
ATOM 635 O O . GLU A 1 86 ? 7.370 -8.406 3.805 1.00 71.19 86 GLU A O 1
ATOM 640 N N . GLY A 1 87 ? 8.293 -10.410 3.688 1.00 79.94 87 GLY A N 1
ATOM 641 C CA . GLY A 1 87 ? 7.024 -11.069 3.327 1.00 79.94 87 GLY A CA 1
ATOM 642 C C . GLY A 1 87 ? 5.934 -10.987 4.411 1.00 79.94 87 GLY A C 1
ATOM 643 O O . GLY A 1 87 ? 4.743 -11.113 4.122 1.00 79.94 87 GLY A O 1
ATOM 644 N N . THR A 1 88 ? 6.321 -10.752 5.670 1.00 88.88 88 THR A N 1
ATOM 645 C CA . THR A 1 88 ? 5.399 -10.457 6.776 1.00 88.88 88 THR A CA 1
ATOM 646 C C . THR A 1 88 ? 6.004 -9.462 7.752 1.00 88.88 88 THR A C 1
ATOM 648 O O . THR A 1 88 ? 7.184 -9.582 8.081 1.00 88.88 88 THR A O 1
ATOM 651 N N . ALA A 1 89 ? 5.182 -8.591 8.334 1.00 88.62 89 ALA A N 1
ATOM 652 C CA . ALA A 1 89 ? 5.609 -7.679 9.390 1.00 88.62 89 ALA A CA 1
ATOM 653 C C . ALA A 1 89 ? 4.587 -7.589 10.527 1.00 88.62 89 ALA A C 1
ATOM 655 O O . ALA A 1 89 ? 3.394 -7.855 10.362 1.00 88.62 89 ALA A O 1
ATOM 656 N N . ARG A 1 90 ? 5.079 -7.215 11.711 1.00 92.56 90 ARG A N 1
ATOM 657 C CA . ARG A 1 90 ? 4.280 -6.986 12.919 1.00 92.56 90 ARG A CA 1
ATOM 658 C C . ARG A 1 90 ? 4.673 -5.667 13.557 1.00 92.56 90 ARG A C 1
ATOM 660 O O . ARG A 1 90 ? 5.855 -5.348 13.639 1.00 92.56 90 ARG A O 1
ATOM 667 N N . LEU A 1 91 ? 3.679 -4.961 14.074 1.00 91.81 91 LEU A N 1
ATOM 668 C CA . LEU A 1 91 ? 3.848 -3.708 14.798 1.00 91.81 91 LEU A CA 1
ATOM 669 C C . LEU A 1 91 ? 2.850 -3.662 15.956 1.00 91.81 91 LEU A C 1
ATOM 671 O O . LEU A 1 91 ? 1.738 -4.176 15.841 1.00 91.81 91 LEU A O 1
ATOM 675 N N . SER A 1 92 ? 3.233 -3.057 17.075 1.00 91.81 92 SER A N 1
ATOM 676 C CA . SER A 1 92 ? 2.301 -2.744 18.156 1.00 91.81 92 SER A CA 1
ATOM 677 C C . SER A 1 92 ? 2.735 -1.465 18.854 1.00 91.81 92 SER A C 1
ATOM 679 O O . SER A 1 92 ? 3.881 -1.375 19.291 1.00 91.81 92 SER A O 1
ATOM 681 N N . ASP A 1 93 ? 1.819 -0.506 18.983 1.00 85.56 93 ASP A N 1
ATOM 682 C CA . ASP A 1 93 ? 2.009 0.702 19.803 1.00 85.56 93 ASP A CA 1
ATOM 683 C C . ASP A 1 93 ? 1.408 0.550 21.219 1.00 85.56 93 ASP A C 1
ATOM 685 O O . ASP A 1 93 ? 1.338 1.499 21.997 1.00 85.56 93 ASP A O 1
ATOM 689 N N . GLY A 1 94 ? 0.945 -0.660 21.561 1.00 86.62 94 GLY A N 1
ATOM 690 C CA . GLY A 1 94 ? 0.232 -0.976 22.803 1.00 86.62 94 GLY A CA 1
ATOM 691 C C . GLY A 1 94 ? -1.279 -0.713 22.753 1.00 86.62 94 GLY A C 1
ATOM 692 O O . GLY A 1 94 ? -2.026 -1.329 23.516 1.00 86.62 94 GLY A O 1
ATOM 693 N N . SER A 1 95 ? -1.746 0.141 21.843 1.00 89.94 95 SER A N 1
ATOM 694 C CA . SER A 1 95 ? -3.159 0.466 21.610 1.00 89.94 95 SER A CA 1
ATOM 695 C C . SER A 1 95 ? -3.708 -0.086 20.291 1.00 89.94 95 SER A C 1
ATOM 697 O O . SER A 1 95 ? -4.904 -0.381 20.211 1.00 89.94 95 SER A O 1
ATOM 699 N N . ILE A 1 96 ? -2.829 -0.291 19.312 1.00 95.00 96 ILE A N 1
ATOM 700 C CA . ILE A 1 96 ? -3.065 -0.879 17.999 1.00 95.00 96 ILE A CA 1
ATOM 701 C C . ILE A 1 96 ? -2.063 -2.017 17.796 1.00 95.00 96 ILE A C 1
ATOM 703 O O . ILE A 1 96 ? -0.869 -1.856 18.046 1.00 95.00 96 ILE A O 1
ATOM 707 N N . ASN A 1 97 ? -2.544 -3.169 17.333 1.00 96.12 97 ASN A N 1
ATOM 708 C CA . ASN A 1 97 ? -1.704 -4.257 16.836 1.00 96.12 97 ASN A CA 1
ATOM 709 C C . ASN A 1 97 ? -1.857 -4.349 15.323 1.00 96.12 97 ASN A C 1
ATOM 711 O O . ASN A 1 97 ? -2.981 -4.439 14.841 1.00 96.12 97 ASN A O 1
ATOM 715 N N . VAL A 1 98 ? -0.755 -4.406 14.582 1.00 97.62 98 VAL A N 1
ATOM 716 C CA . VAL A 1 98 ? -0.766 -4.537 13.123 1.00 97.62 98 VAL A CA 1
ATOM 717 C C . VAL A 1 98 ? -0.038 -5.804 12.699 1.00 97.62 98 VAL A C 1
ATOM 719 O O . VAL A 1 98 ? 1.029 -6.133 13.225 1.00 97.62 98 VAL A O 1
ATOM 722 N N . PHE A 1 99 ? -0.615 -6.507 11.731 1.00 97.62 99 PHE A N 1
ATOM 723 C CA . PHE A 1 99 ? 0.031 -7.585 10.998 1.00 97.62 99 PHE A CA 1
ATOM 724 C C . PHE A 1 99 ? -0.113 -7.324 9.503 1.00 97.62 99 PHE A C 1
ATOM 726 O O . PHE A 1 99 ? -1.219 -7.060 9.033 1.00 97.62 99 PHE A O 1
ATOM 733 N N . ALA A 1 100 ? 0.992 -7.422 8.776 1.00 96.81 100 ALA A N 1
ATOM 734 C CA . ALA A 1 100 ? 1.032 -7.306 7.328 1.00 96.81 100 ALA A CA 1
ATOM 735 C C . ALA A 1 100 ? 1.581 -8.595 6.713 1.00 96.81 100 ALA A C 1
ATOM 737 O O . ALA A 1 100 ? 2.463 -9.239 7.290 1.00 96.81 100 ALA A O 1
ATOM 738 N N . ILE A 1 101 ? 1.054 -8.966 5.552 1.00 96.00 101 ILE A N 1
ATOM 739 C CA . ILE A 1 101 ? 1.542 -10.072 4.734 1.00 96.00 101 ILE A CA 1
ATOM 740 C C . ILE A 1 101 ? 1.410 -9.700 3.263 1.00 96.00 101 ILE A C 1
ATOM 742 O O . ILE A 1 101 ? 0.388 -9.148 2.863 1.00 96.00 101 ILE A O 1
ATOM 746 N N . SER A 1 102 ? 2.431 -10.022 2.477 1.00 95.38 102 SER A N 1
ATOM 747 C CA . SER A 1 102 ? 2.412 -9.872 1.026 1.00 95.38 102 SER A CA 1
ATOM 748 C C . SER A 1 102 ? 2.938 -11.139 0.367 1.00 95.38 102 SER A C 1
ATOM 750 O O . SER A 1 102 ? 3.839 -11.806 0.887 1.00 95.38 102 SER A O 1
ATOM 752 N N . ASN A 1 103 ? 2.324 -11.527 -0.742 1.00 93.56 103 ASN A N 1
ATOM 753 C CA . ASN A 1 103 ? 2.645 -12.747 -1.456 1.00 93.56 103 ASN A CA 1
ATOM 754 C C . ASN A 1 103 ? 2.468 -12.546 -2.958 1.00 93.56 103 ASN A C 1
ATOM 756 O O . ASN A 1 103 ? 1.452 -12.021 -3.389 1.00 93.56 103 ASN A O 1
ATOM 760 N N . LYS A 1 104 ? 3.405 -13.068 -3.751 1.00 92.00 104 LYS A N 1
ATOM 761 C CA . LYS A 1 104 ? 3.360 -12.949 -5.213 1.00 92.00 104 LYS A CA 1
ATOM 762 C C . LYS A 1 104 ? 2.220 -13.716 -5.904 1.00 92.00 104 LYS A C 1
ATOM 764 O O . LYS A 1 104 ? 2.058 -13.608 -7.112 1.00 92.00 104 LYS A O 1
ATOM 769 N N . GLY A 1 105 ? 1.486 -14.554 -5.176 1.00 92.94 105 GLY A N 1
ATOM 770 C CA . GLY A 1 105 ? 0.545 -15.498 -5.765 1.00 92.94 105 GLY A CA 1
ATOM 771 C C . GLY A 1 105 ? 1.236 -16.760 -6.292 1.00 92.94 105 GLY A C 1
ATOM 772 O O . GLY A 1 105 ? 2.350 -17.113 -5.894 1.00 92.94 105 GLY A O 1
ATOM 773 N N . ARG A 1 106 ? 0.539 -17.492 -7.165 1.00 92.06 106 ARG A N 1
ATOM 774 C CA . ARG A 1 106 ? 1.017 -18.746 -7.780 1.00 92.06 106 ARG A CA 1
ATOM 775 C C . ARG A 1 106 ? 1.400 -18.596 -9.246 1.00 92.06 106 ARG A C 1
ATOM 777 O O . ARG A 1 106 ? 2.134 -19.439 -9.753 1.00 92.06 106 ARG A O 1
ATOM 784 N N . VAL A 1 107 ? 0.863 -17.577 -9.912 1.00 89.81 107 VAL A N 1
ATOM 785 C CA . VAL A 1 107 ? 1.004 -17.391 -11.361 1.00 89.81 107 VAL A CA 1
ATOM 786 C C . VAL A 1 107 ? 2.136 -16.422 -11.689 1.00 89.81 107 VAL A C 1
ATOM 788 O O . VAL A 1 107 ? 2.904 -16.674 -12.616 1.00 89.81 107 VAL A O 1
ATOM 791 N N . LEU A 1 108 ? 2.269 -15.343 -10.918 1.00 87.50 108 LEU A N 1
ATOM 792 C CA . LEU A 1 108 ? 3.242 -14.293 -11.190 1.00 87.50 108 LEU A CA 1
ATOM 793 C C . LEU A 1 108 ? 4.650 -14.668 -10.709 1.00 87.50 108 LEU A C 1
ATOM 795 O O . LEU A 1 108 ? 4.857 -15.373 -9.714 1.00 87.50 108 LEU A O 1
ATOM 799 N N . THR A 1 109 ? 5.645 -14.178 -11.448 1.00 82.62 109 THR A N 1
ATOM 800 C CA . THR A 1 109 ? 7.060 -14.422 -11.132 1.00 82.62 109 THR A CA 1
ATOM 801 C C . THR A 1 109 ? 7.523 -13.526 -9.986 1.00 82.62 109 THR A C 1
ATOM 803 O O . THR A 1 109 ? 8.231 -14.002 -9.091 1.00 82.62 109 THR A O 1
ATOM 806 N N . TYR A 1 110 ? 7.049 -12.279 -9.981 1.00 83.88 110 TYR A N 1
ATOM 807 C CA . TYR A 1 110 ? 7.441 -11.212 -9.066 1.00 83.88 110 TYR A CA 1
ATOM 808 C C . TYR A 1 110 ? 6.247 -10.694 -8.267 1.00 83.88 110 TYR A C 1
ATOM 810 O O . TYR A 1 110 ? 5.096 -10.981 -8.597 1.00 83.88 110 TYR A O 1
ATOM 818 N N . ASN A 1 111 ? 6.557 -9.976 -7.189 1.00 88.25 111 ASN A N 1
ATOM 819 C CA . ASN A 1 111 ? 5.584 -9.281 -6.364 1.00 88.25 111 ASN A CA 1
ATOM 820 C C . ASN A 1 111 ? 5.747 -7.776 -6.587 1.00 88.25 111 ASN A C 1
ATOM 822 O O . ASN A 1 111 ? 6.771 -7.224 -6.193 1.00 88.25 111 ASN A O 1
ATOM 826 N N . GLU A 1 112 ? 4.778 -7.149 -7.234 1.00 91.56 112 GLU A N 1
ATOM 827 C CA . GLU A 1 112 ? 4.707 -5.712 -7.510 1.00 91.56 112 GLU A CA 1
ATOM 828 C C . GLU A 1 112 ? 3.919 -4.975 -6.417 1.00 91.56 112 GLU A C 1
ATOM 830 O O . GLU A 1 112 ? 3.991 -3.753 -6.320 1.00 91.56 112 GLU A O 1
ATOM 835 N N . ASP A 1 113 ? 3.254 -5.712 -5.521 1.00 94.31 113 ASP A N 1
ATOM 836 C CA . ASP A 1 113 ? 2.653 -5.135 -4.329 1.00 94.31 113 ASP A CA 1
ATOM 837 C C . ASP A 1 113 ? 3.704 -4.727 -3.298 1.00 94.31 113 ASP A C 1
ATOM 839 O O . ASP A 1 113 ? 4.710 -5.410 -3.059 1.00 94.31 113 ASP A O 1
ATOM 843 N N . ARG A 1 114 ? 3.391 -3.669 -2.555 1.00 93.06 114 ARG A N 1
ATOM 844 C CA . ARG A 1 114 ? 4.100 -3.266 -1.348 1.00 93.06 114 ARG A CA 1
ATOM 845 C C . ARG A 1 114 ? 3.147 -2.929 -0.217 1.00 93.06 114 ARG A C 1
ATOM 847 O O . ARG A 1 114 ? 2.026 -2.475 -0.417 1.00 93.06 114 ARG A O 1
ATOM 854 N N . TYR A 1 115 ? 3.630 -3.106 1.008 1.00 95.38 115 TYR A N 1
ATOM 855 C CA . TYR A 1 115 ? 2.985 -2.578 2.202 1.00 95.38 115 TYR A CA 1
ATOM 856 C C . TYR A 1 115 ? 3.973 -1.765 3.031 1.00 95.38 115 TYR A C 1
ATOM 858 O O . TYR A 1 115 ? 5.188 -1.923 2.933 1.00 95.38 115 TYR A O 1
ATOM 866 N N . PHE A 1 116 ? 3.435 -0.921 3.903 1.00 93.94 116 PHE A N 1
ATOM 867 C CA . PHE A 1 116 ? 4.203 -0.120 4.839 1.00 93.94 116 PHE A CA 1
ATOM 868 C C . PHE A 1 116 ? 3.496 -0.059 6.192 1.00 93.94 116 PHE A C 1
ATOM 870 O O . PHE A 1 116 ? 2.290 0.171 6.249 1.00 93.94 116 PHE A O 1
ATOM 877 N N . ILE A 1 117 ? 4.235 -0.256 7.288 1.00 93.75 117 ILE A N 1
ATOM 878 C CA . ILE A 1 117 ? 3.721 -0.093 8.655 1.00 93.75 117 ILE A CA 1
ATOM 879 C C . ILE A 1 117 ? 4.760 0.624 9.525 1.00 93.75 117 ILE A C 1
ATOM 881 O O . ILE A 1 117 ? 5.943 0.278 9.497 1.00 93.75 117 ILE A O 1
ATOM 885 N N . ARG A 1 118 ? 4.341 1.620 10.313 1.00 91.19 118 ARG A N 1
ATOM 886 C CA . ARG A 1 118 ? 5.233 2.381 11.203 1.00 91.19 118 ARG A CA 1
ATOM 887 C C . ARG A 1 118 ? 4.481 3.032 12.364 1.00 91.19 118 ARG A C 1
ATOM 889 O O . ARG A 1 118 ? 3.363 3.496 12.192 1.00 91.19 118 ARG A O 1
ATOM 896 N N . ILE A 1 119 ? 5.138 3.134 13.521 1.00 92.50 119 ILE A N 1
ATOM 897 C CA . ILE A 1 119 ? 4.755 4.088 14.573 1.00 92.50 119 ILE A CA 1
ATOM 898 C C . ILE A 1 119 ? 5.495 5.397 14.299 1.00 92.50 119 ILE A C 1
ATOM 900 O O . ILE A 1 119 ? 6.726 5.408 14.234 1.00 92.50 119 ILE A O 1
ATOM 904 N N . LEU A 1 120 ? 4.740 6.467 14.081 1.00 91.75 120 LEU A N 1
ATOM 905 C CA . LEU A 1 120 ? 5.243 7.817 13.862 1.00 91.75 120 LEU A CA 1
ATOM 906 C C . LEU A 1 120 ? 5.815 8.403 15.159 1.00 91.75 120 LEU A C 1
ATOM 908 O O . LEU A 1 120 ? 5.509 7.945 16.260 1.00 91.75 120 LEU A O 1
ATOM 912 N N . GLU A 1 121 ? 6.627 9.449 15.041 1.00 90.50 121 GLU A N 1
ATOM 913 C CA . GLU A 1 121 ? 7.263 10.118 16.186 1.00 90.50 121 GLU A CA 1
ATOM 914 C C . GLU A 1 121 ? 6.238 10.738 17.147 1.00 90.50 121 GLU A C 1
ATOM 916 O O . GLU A 1 121 ? 6.474 10.829 18.350 1.00 90.50 121 GLU A O 1
ATOM 921 N N . ASP A 1 122 ? 5.065 11.103 16.628 1.00 90.88 122 ASP A N 1
ATOM 922 C CA . ASP A 1 122 ? 3.928 11.604 17.405 1.00 90.88 122 ASP A CA 1
ATOM 923 C C . ASP A 1 122 ? 3.054 10.491 18.031 1.00 90.88 122 ASP A C 1
ATOM 925 O O . ASP A 1 122 ? 2.013 10.773 18.632 1.00 90.88 122 ASP A O 1
ATOM 929 N N . GLY A 1 123 ? 3.451 9.225 17.870 1.00 92.12 123 GLY A N 1
ATOM 930 C CA . GLY A 1 123 ? 2.782 8.051 18.424 1.00 92.12 123 GLY A CA 1
ATOM 931 C C . GLY A 1 123 ? 1.603 7.504 17.615 1.00 92.12 123 GLY A C 1
ATOM 932 O O . GLY A 1 123 ? 1.001 6.529 18.060 1.00 92.12 123 GLY A O 1
ATOM 933 N N . ALA A 1 124 ? 1.243 8.078 16.461 1.00 95.44 124 ALA A N 1
ATOM 934 C CA . ALA A 1 124 ? 0.256 7.453 15.576 1.00 95.44 124 ALA A CA 1
ATOM 935 C C . ALA A 1 124 ? 0.820 6.232 14.846 1.00 95.44 124 ALA A C 1
ATOM 937 O O . ALA A 1 124 ? 2.010 6.149 14.549 1.00 95.44 124 ALA A O 1
ATOM 938 N N . THR A 1 125 ? -0.065 5.307 14.490 1.00 96.81 125 THR A N 1
ATOM 939 C CA . THR A 1 125 ? 0.266 4.158 13.648 1.00 96.81 125 THR A CA 1
ATOM 940 C C . THR A 1 125 ? -0.082 4.476 12.191 1.00 96.81 125 THR A C 1
ATOM 942 O O . THR A 1 125 ? -1.251 4.655 11.861 1.00 96.81 125 THR A O 1
ATOM 945 N N . LEU A 1 126 ? 0.919 4.530 11.313 1.00 97.81 126 LEU A N 1
ATOM 946 C CA . LEU A 1 126 ? 0.765 4.643 9.862 1.00 97.81 126 LEU A CA 1
ATOM 947 C C . LEU A 1 126 ? 0.792 3.245 9.236 1.00 97.81 126 LEU A C 1
ATOM 949 O O . LEU A 1 126 ? 1.727 2.476 9.467 1.00 97.81 126 LEU A O 1
ATOM 953 N N . VAL A 1 127 ? -0.219 2.932 8.430 1.00 98.25 127 VAL A N 1
ATOM 954 C CA . VAL A 1 127 ? -0.292 1.720 7.604 1.00 98.25 127 VAL A CA 1
ATOM 955 C C . VAL A 1 127 ? -0.564 2.095 6.153 1.00 98.25 127 VAL A C 1
ATOM 957 O O . VAL A 1 127 ? -1.273 3.063 5.898 1.00 98.25 127 VAL A O 1
ATOM 960 N N . GLY A 1 128 ? -0.040 1.340 5.195 1.00 98.19 128 GLY A N 1
ATOM 961 C CA . GLY A 1 128 ? -0.312 1.569 3.782 1.00 98.19 128 GLY A CA 1
ATOM 962 C C . GLY A 1 128 ? -0.020 0.363 2.906 1.00 98.19 128 GLY A C 1
ATOM 963 O O . GLY A 1 128 ? 0.715 -0.537 3.313 1.00 98.19 128 GLY A O 1
ATOM 964 N N . ILE A 1 129 ? -0.616 0.364 1.720 1.00 98.44 129 ILE A N 1
ATOM 965 C CA . ILE A 1 129 ? -0.382 -0.579 0.631 1.00 98.44 129 ILE A CA 1
ATOM 966 C C . ILE A 1 129 ? -0.303 0.173 -0.701 1.00 98.44 129 ILE A C 1
ATOM 968 O O . ILE A 1 129 ? -0.874 1.260 -0.838 1.00 98.44 129 ILE A O 1
ATOM 972 N N . ALA A 1 130 ? 0.414 -0.417 -1.647 1.00 97.50 130 ALA A N 1
ATOM 973 C CA . ALA A 1 130 ? 0.539 0.035 -3.023 1.00 97.50 130 ALA A CA 1
ATOM 974 C C . ALA A 1 130 ? 0.604 -1.199 -3.928 1.00 97.50 130 ALA A C 1
ATOM 976 O O . ALA A 1 130 ? 1.329 -2.139 -3.612 1.00 97.50 130 ALA A O 1
ATOM 977 N N . ASP A 1 131 ? -0.165 -1.194 -5.006 1.00 95.75 131 ASP A N 1
ATOM 978 C CA . ASP A 1 131 ? -0.231 -2.251 -6.018 1.00 95.75 131 ASP A CA 1
ATOM 979 C C . ASP A 1 131 ? 0.366 -1.693 -7.312 1.00 95.75 131 ASP A C 1
ATOM 981 O O . ASP A 1 131 ? -0.075 -0.645 -7.802 1.00 95.75 131 ASP A O 1
ATOM 985 N N . GLY A 1 132 ? 1.466 -2.279 -7.776 1.00 93.31 132 GLY A N 1
ATOM 986 C CA . GLY A 1 132 ? 2.222 -1.793 -8.924 1.00 93.31 132 GLY A CA 1
ATOM 987 C C . GLY A 1 132 ? 1.485 -2.030 -10.243 1.00 93.31 132 GLY A C 1
ATOM 988 O O . GLY A 1 132 ? 1.119 -3.148 -10.571 1.00 93.31 132 GLY A O 1
ATOM 989 N N . LEU A 1 133 ? 1.326 -0.981 -11.054 1.00 83.31 133 LEU A N 1
ATOM 990 C CA . LEU A 1 133 ? 0.702 -1.060 -12.376 1.00 83.31 133 LEU A CA 1
ATOM 991 C C . LEU A 1 133 ? 1.768 -0.997 -13.477 1.00 83.31 133 LEU A C 1
ATOM 993 O O . LEU A 1 133 ? 2.656 -0.143 -13.453 1.00 83.31 133 LEU A O 1
ATOM 997 N N . GLY A 1 134 ? 1.653 -1.869 -14.479 1.00 67.12 134 GLY A N 1
ATOM 998 C CA . GLY A 1 134 ? 2.547 -1.888 -15.646 1.00 67.12 134 GLY A CA 1
ATOM 999 C C . GLY A 1 134 ? 3.069 -3.274 -16.025 1.00 67.12 134 GLY A C 1
ATOM 1000 O O . GLY A 1 134 ? 3.594 -3.425 -17.124 1.00 67.12 134 GLY A O 1
ATOM 1001 N N . GLY A 1 135 ? 2.876 -4.283 -15.165 1.00 60.12 135 GLY A N 1
ATOM 1002 C CA . GLY A 1 135 ? 3.078 -5.701 -15.482 1.00 60.12 135 GLY A CA 1
ATOM 1003 C C . GLY A 1 135 ? 4.533 -6.148 -15.641 1.00 60.12 135 GLY A C 1
ATOM 1004 O O . GLY A 1 135 ? 4.767 -7.230 -16.181 1.00 60.12 135 GLY A O 1
ATOM 1005 N N . GLU A 1 136 ? 5.500 -5.333 -15.210 1.00 68.56 136 GLU A N 1
ATOM 1006 C CA . GLU A 1 136 ? 6.925 -5.664 -15.259 1.00 68.56 136 GLU A CA 1
ATOM 1007 C C . GLU A 1 136 ? 7.732 -4.980 -14.129 1.00 68.56 136 GLU A C 1
ATOM 1009 O O . GLU A 1 136 ? 7.720 -5.366 -12.963 1.00 68.56 136 GLU A O 1
ATOM 1014 N N . VAL A 1 137 ? 8.572 -4.015 -14.486 1.00 72.00 137 VAL A N 1
ATOM 1015 C CA . VAL A 1 137 ? 9.583 -3.392 -13.622 1.00 72.00 137 VAL A CA 1
ATOM 1016 C C . VAL A 1 137 ? 9.092 -2.028 -13.149 1.00 72.00 137 VAL A C 1
ATOM 1018 O O . VAL A 1 137 ? 9.339 -1.630 -12.015 1.00 72.00 137 VAL A O 1
ATOM 1021 N N . SER A 1 138 ? 8.335 -1.343 -14.004 1.00 80.75 138 SER A N 1
ATOM 1022 C CA . SER A 1 138 ? 7.755 -0.029 -13.751 1.00 80.75 138 SER A CA 1
ATOM 1023 C C . SER A 1 138 ? 6.769 -0.037 -12.579 1.00 80.75 138 SER A C 1
ATOM 1025 O O . SER A 1 138 ? 6.918 0.779 -11.674 1.00 80.75 138 SER A O 1
ATOM 1027 N N . GLY A 1 139 ? 5.822 -0.980 -12.535 1.00 86.25 139 GLY A N 1
ATOM 1028 C CA . GLY A 1 139 ? 4.838 -1.079 -11.447 1.00 86.25 139 GLY A CA 1
ATOM 1029 C C . GLY A 1 139 ? 5.486 -1.323 -10.085 1.00 86.25 139 GLY A C 1
ATOM 1030 O O . GLY A 1 139 ? 5.271 -0.572 -9.134 1.00 86.25 139 GLY A O 1
ATOM 1031 N N . ASP A 1 140 ? 6.375 -2.312 -10.029 1.00 84.62 140 ASP A N 1
ATOM 1032 C CA . ASP A 1 140 ? 7.195 -2.622 -8.855 1.00 84.62 140 ASP A CA 1
ATOM 1033 C C . ASP A 1 140 ? 8.010 -1.401 -8.379 1.00 84.62 140 ASP A C 1
ATOM 1035 O O . ASP A 1 140 ? 8.128 -1.141 -7.182 1.00 84.62 140 ASP A O 1
ATOM 1039 N N . TYR A 1 141 ? 8.533 -0.596 -9.313 1.00 83.81 141 TYR A N 1
ATOM 1040 C CA . TYR A 1 141 ? 9.269 0.625 -8.979 1.00 83.81 141 TYR A CA 1
ATOM 1041 C C . TYR A 1 141 ? 8.364 1.713 -8.393 1.00 83.81 141 TYR A C 1
ATOM 1043 O O . TYR A 1 141 ? 8.722 2.340 -7.395 1.00 83.81 141 TYR A O 1
ATOM 1051 N N . ALA A 1 142 ? 7.181 1.920 -8.975 1.00 90.44 142 ALA A N 1
ATOM 1052 C CA . ALA A 1 142 ? 6.203 2.879 -8.471 1.00 90.44 142 ALA A CA 1
ATOM 1053 C C . ALA A 1 142 ? 5.775 2.552 -7.035 1.00 90.44 142 ALA A C 1
ATOM 1055 O O . ALA A 1 142 ? 5.775 3.437 -6.175 1.00 90.44 142 ALA A O 1
ATOM 1056 N N . ALA A 1 143 ? 5.469 1.281 -6.759 1.00 92.50 143 ALA A N 1
ATOM 1057 C CA . ALA A 1 143 ? 5.078 0.826 -5.428 1.00 92.50 143 ALA A CA 1
ATOM 1058 C C . ALA A 1 143 ? 6.202 1.045 -4.394 1.00 92.50 143 ALA A C 1
ATOM 1060 O O . ALA A 1 143 ? 5.947 1.472 -3.264 1.00 92.50 143 ALA A O 1
ATOM 1061 N N . GLU A 1 144 ? 7.463 0.840 -4.787 1.00 87.25 144 GLU A N 1
ATOM 1062 C CA . GLU A 1 144 ? 8.626 1.145 -3.946 1.00 87.25 144 GLU A CA 1
ATOM 1063 C C . GLU A 1 144 ? 8.856 2.650 -3.733 1.00 87.25 144 GLU A C 1
ATOM 1065 O O . GLU A 1 144 ? 9.281 3.074 -2.657 1.00 87.25 144 GLU A O 1
ATOM 1070 N N . ILE A 1 145 ? 8.556 3.501 -4.719 1.00 87.81 145 ILE A N 1
ATOM 1071 C CA . ILE A 1 145 ? 8.582 4.958 -4.522 1.00 87.81 145 ILE A CA 1
ATOM 1072 C C . ILE A 1 145 ? 7.530 5.364 -3.482 1.00 87.81 145 ILE A C 1
ATOM 1074 O O . ILE A 1 145 ? 7.795 6.239 -2.654 1.00 87.81 145 ILE A O 1
ATOM 1078 N N . ILE A 1 146 ? 6.357 4.726 -3.468 1.00 94.19 146 ILE A N 1
ATOM 1079 C CA . ILE A 1 146 ? 5.320 4.994 -2.463 1.00 94.19 146 ILE A CA 1
ATOM 1080 C C . ILE A 1 146 ? 5.771 4.606 -1.058 1.00 94.19 146 ILE A C 1
ATOM 1082 O O . ILE A 1 146 ? 5.701 5.447 -0.155 1.00 94.19 146 ILE A O 1
ATOM 1086 N N . THR A 1 147 ? 6.263 3.380 -0.846 1.00 88.62 147 THR A N 1
ATOM 1087 C CA . THR A 1 147 ? 6.827 2.991 0.463 1.00 88.62 147 THR A CA 1
ATOM 1088 C C . THR A 1 147 ? 7.981 3.913 0.842 1.00 88.62 147 THR A C 1
ATOM 1090 O O . THR A 1 147 ? 8.081 4.328 2.000 1.00 88.62 147 THR A O 1
ATOM 1093 N N . GLY A 1 148 ? 8.763 4.307 -0.171 1.00 82.38 148 GLY A N 1
ATOM 1094 C CA . GLY A 1 148 ? 9.691 5.431 -0.223 1.00 82.38 148 GLY A CA 1
ATOM 1095 C C . GLY A 1 148 ? 9.202 6.631 0.585 1.00 82.38 148 GLY A C 1
ATOM 1096 O O . GLY A 1 148 ? 9.614 6.991 1.692 1.00 82.38 148 GLY A O 1
ATOM 1097 N N . ARG A 1 149 ? 8.221 7.276 -0.007 1.00 89.56 149 ARG A N 1
ATOM 1098 C CA . ARG A 1 149 ? 7.693 8.527 0.500 1.00 89.56 149 ARG A CA 1
ATOM 1099 C C . ARG A 1 149 ? 6.988 8.334 1.848 1.00 89.56 149 ARG A C 1
ATOM 1101 O O . ARG A 1 149 ? 7.141 9.188 2.721 1.00 89.56 149 ARG A O 1
ATOM 1108 N N . LEU A 1 150 ? 6.304 7.206 2.077 1.00 91.56 150 LEU A N 1
ATOM 1109 C CA . LEU A 1 150 ? 5.678 6.885 3.371 1.00 91.56 150 LEU A CA 1
ATOM 1110 C C . LEU A 1 150 ? 6.704 6.795 4.509 1.00 91.56 150 LEU A C 1
ATOM 1112 O O . LEU A 1 150 ? 6.442 7.252 5.619 1.00 91.56 150 LEU A O 1
ATOM 1116 N N . ALA A 1 151 ? 7.903 6.274 4.253 1.00 84.50 151 ALA A N 1
ATOM 1117 C CA . ALA A 1 151 ? 8.975 6.265 5.244 1.00 84.50 151 ALA A CA 1
ATOM 1118 C C . ALA A 1 151 ? 9.580 7.654 5.513 1.00 84.50 151 ALA A C 1
ATOM 1120 O O . ALA A 1 151 ? 10.214 7.850 6.555 1.00 84.50 151 ALA A O 1
ATOM 1121 N N . GLY A 1 152 ? 9.390 8.619 4.614 1.00 82.31 152 GLY A N 1
ATOM 1122 C CA . GLY A 1 152 ? 9.705 10.027 4.858 1.00 82.31 152 GLY A CA 1
ATOM 1123 C C . GLY A 1 152 ? 8.717 10.706 5.812 1.00 82.31 152 GLY A C 1
ATOM 1124 O O . GLY A 1 152 ? 9.076 11.678 6.474 1.00 82.31 152 GLY A O 1
ATOM 1125 N N . MET A 1 153 ? 7.498 10.174 5.944 1.00 88.75 153 MET A N 1
ATOM 1126 C CA . MET A 1 153 ? 6.476 10.691 6.853 1.00 88.75 153 MET A CA 1
ATOM 1127 C C . MET A 1 153 ? 6.830 10.327 8.303 1.00 88.75 153 MET A C 1
ATOM 1129 O O . MET A 1 153 ? 6.674 9.185 8.740 1.00 88.75 153 MET A O 1
ATOM 1133 N N . ARG A 1 154 ? 7.379 11.294 9.048 1.00 88.31 154 ARG A N 1
ATOM 1134 C CA . ARG A 1 154 ? 7.823 11.112 10.446 1.00 88.31 154 ARG A CA 1
ATOM 1135 C C . ARG A 1 154 ? 6.736 11.427 11.470 1.00 88.31 154 ARG A C 1
ATOM 1137 O O . ARG A 1 154 ? 6.689 10.788 12.518 1.00 88.31 154 ARG A O 1
ATOM 1144 N N . SER A 1 155 ? 5.849 12.357 11.145 1.00 93.25 155 SER A N 1
ATOM 1145 C CA . SER A 1 155 ? 4.689 12.756 11.941 1.00 93.25 155 SER A CA 1
ATOM 1146 C C . SER A 1 155 ? 3.567 13.216 11.013 1.00 93.25 155 SER A C 1
ATOM 1148 O O . SER A 1 155 ? 3.812 13.515 9.842 1.00 93.25 155 SER A O 1
ATOM 1150 N N . VAL A 1 156 ? 2.342 13.244 11.534 1.00 95.19 156 VAL A N 1
ATOM 1151 C CA . VAL A 1 156 ? 1.172 13.800 10.847 1.00 95.19 156 VAL A CA 1
ATOM 1152 C C . VAL A 1 156 ? 0.435 14.694 11.828 1.00 95.19 156 VAL A C 1
ATOM 1154 O O . VAL A 1 156 ? 0.014 14.248 12.900 1.00 95.19 156 VAL A O 1
ATOM 1157 N N . GLU A 1 157 ? 0.283 15.966 11.473 1.00 96.31 157 GLU A N 1
ATOM 1158 C CA . GLU A 1 157 ? -0.261 16.964 12.391 1.00 96.31 157 GLU A CA 1
ATOM 1159 C C . GLU A 1 157 ? -1.711 16.638 12.770 1.00 96.31 157 GLU A C 1
ATOM 1161 O O . GLU A 1 157 ? -2.577 16.417 11.920 1.00 96.31 157 GLU A O 1
ATOM 1166 N N . LYS A 1 158 ? -1.980 16.611 14.080 1.00 95.25 158 LYS A N 1
ATOM 1167 C CA . LYS A 1 158 ? -3.315 16.326 14.608 1.00 95.25 158 LYS A CA 1
ATOM 1168 C C . LYS A 1 158 ? -4.291 17.424 14.180 1.00 95.25 158 LYS A C 1
ATOM 1170 O O . LYS A 1 158 ? -4.074 18.592 14.486 1.00 95.25 158 LYS A O 1
ATOM 1175 N N . GLY A 1 159 ? -5.395 17.036 13.550 1.00 95.69 159 GLY A N 1
ATOM 1176 C CA . GLY A 1 159 ? -6.385 17.943 12.967 1.00 95.69 159 GLY A CA 1
ATOM 1177 C C . GLY A 1 159 ? -6.217 18.161 11.461 1.00 95.69 159 GLY A C 1
ATOM 1178 O O . GLY A 1 159 ? -7.161 18.629 10.829 1.00 95.69 159 GLY A O 1
ATOM 1179 N N . PHE A 1 160 ? -5.073 17.776 10.890 1.00 97.38 160 PHE A N 1
ATOM 1180 C CA . PHE A 1 160 ? -4.756 17.913 9.467 1.00 97.38 160 PHE A CA 1
ATOM 1181 C C . PHE A 1 160 ? -4.476 16.560 8.803 1.00 97.38 160 PHE A C 1
ATOM 1183 O O . PHE A 1 160 ? -3.962 16.520 7.689 1.00 97.38 160 PHE A O 1
ATOM 1190 N N . GLU A 1 161 ? -4.817 15.440 9.453 1.00 97.75 161 GLU A N 1
ATOM 1191 C CA . GLU A 1 161 ? -4.457 14.104 8.973 1.00 97.75 161 GLU A CA 1
ATOM 1192 C C . GLU A 1 161 ? -4.940 13.855 7.537 1.00 97.75 161 GLU A C 1
ATOM 1194 O O . GLU A 1 161 ? -4.155 13.473 6.674 1.00 97.75 161 GLU A O 1
ATOM 1199 N N . THR A 1 162 ? -6.215 14.126 7.252 1.00 98.00 162 THR A N 1
ATOM 1200 C CA . THR A 1 162 ? -6.800 13.922 5.919 1.00 98.00 162 THR A CA 1
ATOM 1201 C C . THR A 1 162 ? -6.185 14.845 4.861 1.00 98.00 162 THR A C 1
ATOM 1203 O O . THR A 1 162 ? -5.951 14.419 3.730 1.00 98.00 162 THR A O 1
ATOM 1206 N N . GLU A 1 163 ? -5.903 16.101 5.219 1.00 98.44 163 GLU A N 1
ATOM 1207 C CA . GLU A 1 163 ? -5.285 17.084 4.323 1.00 98.44 163 GLU A CA 1
ATOM 1208 C C . GLU A 1 163 ? -3.852 16.676 3.970 1.00 98.44 163 GLU A C 1
ATOM 1210 O O . GLU A 1 163 ? -3.507 16.611 2.793 1.00 98.44 163 GLU A O 1
ATOM 1215 N N . GLN A 1 164 ? -3.044 16.311 4.969 1.00 98.31 164 GLN A N 1
ATOM 1216 C CA . GLN A 1 164 ? -1.658 15.887 4.763 1.00 98.31 164 GLN A CA 1
ATOM 1217 C C . GLN A 1 164 ? -1.566 14.573 3.983 1.00 98.31 164 GLN A C 1
ATOM 1219 O O . GLN A 1 164 ? -0.708 14.442 3.114 1.00 98.31 164 GLN A O 1
ATOM 1224 N N . LEU A 1 165 ? -2.472 13.620 4.224 1.00 98.50 165 LEU A N 1
ATOM 1225 C CA . LEU A 1 165 ? -2.553 12.390 3.431 1.00 98.50 165 LEU A CA 1
ATOM 1226 C C . LEU A 1 165 ? -2.975 12.663 1.975 1.00 98.50 165 LEU A C 1
ATOM 1228 O O . LEU A 1 165 ? -2.432 12.068 1.045 1.00 98.50 165 LEU A O 1
ATOM 1232 N N . THR A 1 166 ? -3.895 13.602 1.754 1.00 98.62 166 THR A N 1
ATOM 1233 C CA . THR A 1 166 ? -4.308 14.015 0.401 1.00 98.62 166 THR A CA 1
ATOM 1234 C C . THR A 1 166 ? -3.173 14.737 -0.331 1.00 98.62 166 THR A C 1
ATOM 1236 O O . THR A 1 166 ? -2.911 14.459 -1.502 1.00 98.62 166 THR A O 1
ATOM 1239 N N . ALA A 1 167 ? -2.457 15.637 0.348 1.00 98.31 167 ALA A N 1
ATOM 1240 C CA . ALA A 1 167 ? -1.267 16.292 -0.190 1.00 98.31 167 ALA A CA 1
ATOM 1241 C C . ALA A 1 167 ? -0.180 15.264 -0.536 1.00 98.31 167 ALA A C 1
ATOM 1243 O O . ALA A 1 167 ? 0.364 15.295 -1.638 1.00 98.31 167 ALA A O 1
ATOM 1244 N N . PHE A 1 168 ? 0.053 14.289 0.348 1.00 98.19 168 PHE A N 1
ATOM 1245 C CA . PHE A 1 168 ? 0.985 13.189 0.118 1.00 98.19 168 PHE A CA 1
ATOM 1246 C C . PHE A 1 168 ? 0.675 12.412 -1.169 1.00 98.19 168 PHE A C 1
ATOM 1248 O O . PHE A 1 168 ? 1.592 12.150 -1.950 1.00 98.19 168 PHE A O 1
ATOM 1255 N N . ALA A 1 169 ? -0.592 12.064 -1.415 1.00 98.50 169 ALA A N 1
ATOM 1256 C CA . ALA A 1 169 ? -0.997 11.365 -2.635 1.00 98.50 169 ALA A CA 1
ATOM 1257 C C . ALA A 1 169 ? -0.701 12.206 -3.891 1.00 98.50 169 ALA A C 1
ATOM 1259 O O . ALA A 1 169 ? -0.007 11.741 -4.793 1.00 98.50 169 ALA A O 1
ATOM 1260 N N . ASN A 1 170 ? -1.119 13.476 -3.898 1.00 98.25 170 ASN A N 1
ATOM 1261 C CA . ASN A 1 170 ? -0.894 14.399 -5.018 1.00 98.25 170 ASN A CA 1
ATOM 1262 C C . ASN A 1 170 ? 0.596 14.661 -5.306 1.00 98.25 170 ASN A C 1
ATOM 1264 O O . ASN A 1 170 ? 1.012 14.792 -6.456 1.00 98.25 170 ASN A O 1
ATOM 1268 N N . GLU A 1 171 ? 1.425 14.777 -4.270 1.00 96.94 171 GLU A N 1
ATOM 1269 C CA . GLU A 1 171 ? 2.870 14.943 -4.442 1.00 96.94 171 GLU A CA 1
ATOM 1270 C C . GLU A 1 171 ? 3.541 13.661 -4.938 1.00 96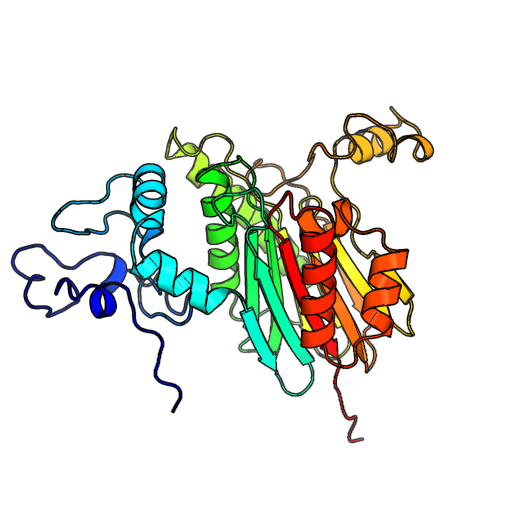.94 171 GLU A C 1
ATOM 1272 O O . GLU A 1 171 ? 4.504 13.723 -5.702 1.00 96.94 171 GLU A O 1
ATOM 1277 N N . SER A 1 172 ? 3.042 12.500 -4.511 1.00 96.44 172 SER A N 1
ATOM 1278 C CA . SER A 1 172 ? 3.540 11.202 -4.969 1.00 96.44 172 SER A CA 1
ATOM 1279 C C . SER A 1 172 ? 3.207 10.955 -6.438 1.00 96.44 172 SER A C 1
ATOM 1281 O O . SER A 1 172 ? 4.056 10.447 -7.164 1.00 96.44 172 SER A O 1
ATOM 1283 N N . ASP A 1 173 ? 2.032 11.394 -6.892 1.00 97.06 173 ASP A N 1
ATOM 1284 C CA . ASP A 1 173 ? 1.624 11.356 -8.301 1.00 97.06 173 ASP A CA 1
ATOM 1285 C C . ASP A 1 173 ? 2.576 12.153 -9.190 1.00 97.06 173 ASP A C 1
ATOM 1287 O O . ASP A 1 173 ? 3.132 11.620 -10.150 1.00 97.06 173 ASP A O 1
ATOM 1291 N N . LYS A 1 174 ? 2.879 13.394 -8.796 1.00 94.25 174 LYS A N 1
ATOM 1292 C CA . LYS A 1 174 ? 3.868 14.225 -9.496 1.00 94.25 174 LYS A CA 1
ATOM 1293 C C . LYS A 1 174 ? 5.256 13.590 -9.496 1.00 94.25 174 LYS A C 1
ATOM 1295 O O . LYS A 1 174 ? 5.907 13.580 -10.535 1.00 94.25 174 LYS A O 1
ATOM 1300 N N . ALA A 1 175 ? 5.700 13.045 -8.362 1.00 90.38 175 ALA A N 1
ATOM 1301 C CA . ALA A 1 175 ? 7.019 12.428 -8.248 1.00 90.38 175 ALA A CA 1
ATOM 1302 C C . ALA A 1 175 ? 7.164 11.190 -9.150 1.00 90.38 175 ALA A C 1
ATOM 1304 O O . ALA A 1 175 ? 8.160 11.065 -9.861 1.00 90.38 175 ALA A O 1
ATOM 1305 N N . ILE A 1 176 ? 6.166 10.302 -9.159 1.00 91.19 176 ILE A N 1
ATOM 1306 C CA . ILE A 1 176 ? 6.156 9.107 -10.014 1.00 91.19 176 ILE A CA 1
ATOM 1307 C C . ILE A 1 176 ? 6.067 9.507 -11.490 1.00 91.19 176 ILE A C 1
ATOM 1309 O O . ILE A 1 176 ? 6.816 8.973 -12.306 1.00 91.19 176 ILE A O 1
ATOM 1313 N N . LEU A 1 177 ? 5.244 10.501 -11.840 1.00 90.88 177 LEU A N 1
ATOM 1314 C CA . LEU A 1 177 ? 5.167 11.015 -13.208 1.00 90.88 177 LEU A CA 1
ATOM 1315 C C . LEU A 1 177 ? 6.503 11.612 -13.673 1.00 90.88 177 LEU A C 1
ATOM 1317 O O . LEU A 1 177 ? 6.946 11.342 -14.789 1.00 90.88 177 LEU A O 1
ATOM 1321 N N . GLU A 1 178 ? 7.156 12.427 -12.847 1.00 87.69 178 GLU A N 1
ATOM 1322 C CA . GLU A 1 178 ? 8.471 12.991 -13.162 1.00 87.69 178 GLU A CA 1
ATOM 1323 C C . GLU A 1 178 ? 9.515 11.896 -13.379 1.00 87.69 178 GLU A C 1
ATOM 1325 O O . GLU A 1 178 ? 10.283 11.974 -14.339 1.00 87.69 178 GLU A O 1
ATOM 1330 N N . GLU A 1 179 ? 9.514 10.862 -12.540 1.00 83.31 179 GLU A N 1
ATOM 1331 C CA . GLU A 1 179 ? 10.442 9.741 -12.658 1.00 83.31 179 GLU A CA 1
ATOM 1332 C C . GLU A 1 179 ? 10.158 8.890 -13.910 1.00 83.31 179 GLU A C 1
ATOM 1334 O O . GLU A 1 179 ? 11.088 8.559 -14.648 1.00 83.31 179 GLU A O 1
ATOM 1339 N N . SER A 1 180 ? 8.881 8.649 -14.238 1.00 83.94 180 SER A N 1
ATOM 1340 C CA . SER A 1 180 ? 8.468 7.956 -15.472 1.00 83.94 180 SER A CA 1
ATOM 1341 C C . SER A 1 180 ? 8.954 8.672 -16.741 1.00 83.94 180 SER A C 1
ATOM 1343 O O . SER A 1 180 ? 9.303 8.040 -17.732 1.00 83.94 180 SER A O 1
ATOM 1345 N N . ARG A 1 181 ? 9.051 10.011 -16.707 1.00 84.12 181 ARG A N 1
ATOM 1346 C CA . ARG A 1 181 ? 9.514 10.833 -17.838 1.00 84.12 181 ARG A CA 1
ATOM 1347 C C . ARG A 1 181 ? 11.033 10.856 -17.993 1.00 84.12 181 ARG A C 1
ATOM 1349 O O . ARG A 1 181 ? 11.522 11.260 -19.047 1.00 84.12 181 ARG A O 1
ATOM 1356 N N . ARG A 1 182 ? 11.790 10.471 -16.960 1.00 77.69 182 ARG A N 1
ATOM 1357 C CA . ARG A 1 182 ? 13.263 10.456 -17.003 1.00 77.69 182 ARG A CA 1
ATOM 1358 C C . ARG A 1 182 ? 13.814 9.273 -17.790 1.00 77.69 182 ARG A C 1
ATOM 1360 O O . ARG A 1 182 ? 14.915 9.378 -18.328 1.00 77.69 182 ARG A O 1
ATOM 1367 N N . TYR A 1 183 ? 13.068 8.173 -17.872 1.00 70.81 183 TYR A N 1
ATOM 1368 C CA . TYR A 1 183 ? 13.527 6.929 -18.479 1.00 70.81 183 TYR A CA 1
ATOM 1369 C C . TYR A 1 183 ? 12.438 6.325 -19.365 1.00 70.81 183 TYR A C 1
ATOM 1371 O O . TYR A 1 183 ? 11.355 6.020 -18.886 1.00 70.81 183 TYR A O 1
ATOM 1379 N N . THR A 1 184 ? 12.744 6.091 -20.643 1.00 69.81 184 THR A N 1
ATOM 1380 C CA . THR A 1 184 ? 11.807 5.475 -21.603 1.00 69.81 184 THR A CA 1
ATOM 1381 C C . THR A 1 184 ? 11.319 4.099 -21.141 1.00 69.81 184 THR A C 1
ATOM 1383 O O . THR A 1 184 ? 10.165 3.756 -21.350 1.00 69.81 184 THR A O 1
ATOM 1386 N N . ASP A 1 185 ? 12.166 3.346 -20.436 1.00 67.62 185 ASP A N 1
ATOM 1387 C CA . ASP A 1 185 ? 11.834 2.021 -19.891 1.00 67.62 185 ASP A CA 1
ATOM 1388 C C . ASP A 1 185 ? 10.844 2.073 -18.699 1.00 67.62 185 ASP A C 1
ATOM 1390 O O . ASP A 1 185 ? 10.450 1.031 -18.184 1.00 67.62 185 ASP A O 1
ATOM 1394 N N . LEU A 1 186 ? 10.467 3.271 -18.227 1.00 69.56 186 LEU A N 1
ATOM 1395 C CA . LEU A 1 186 ? 9.485 3.502 -17.157 1.00 69.56 186 LEU A CA 1
ATOM 1396 C C . LEU A 1 186 ? 8.221 4.209 -17.675 1.00 69.56 186 LEU A C 1
ATOM 1398 O O . LEU A 1 186 ? 7.448 4.761 -16.888 1.00 69.56 186 LEU A O 1
ATOM 1402 N N . GLU A 1 187 ? 8.010 4.225 -18.994 1.00 67.62 187 GLU A N 1
ATOM 1403 C CA . GLU A 1 187 ? 6.813 4.807 -19.593 1.00 67.62 187 GLU A CA 1
ATOM 1404 C C . GLU A 1 187 ? 5.553 4.114 -19.043 1.00 67.62 187 GLU A C 1
ATOM 1406 O O . GLU A 1 187 ? 5.508 2.894 -18.893 1.00 67.62 187 GLU A O 1
ATOM 1411 N N . ALA A 1 188 ? 4.541 4.912 -18.689 1.00 73.06 188 ALA A N 1
ATOM 1412 C CA . ALA A 1 188 ? 3.303 4.461 -18.041 1.00 73.06 188 ALA A CA 1
ATOM 1413 C C . ALA A 1 188 ? 3.470 3.782 -16.663 1.00 73.06 188 ALA A C 1
ATOM 1415 O O . ALA A 1 188 ? 2.567 3.078 -16.213 1.00 73.06 188 ALA A O 1
ATOM 1416 N N . MET A 1 189 ? 4.583 4.030 -15.964 1.00 86.81 189 MET A N 1
ATOM 1417 C CA . MET A 1 189 ? 4.747 3.650 -14.562 1.00 86.81 189 MET A CA 1
ATOM 1418 C C . MET A 1 189 ? 3.614 4.209 -13.689 1.00 86.81 189 MET A C 1
ATOM 1420 O O . MET A 1 189 ? 3.352 5.413 -13.695 1.00 86.81 189 MET A O 1
ATOM 1424 N N . GLY A 1 190 ? 2.993 3.344 -12.889 1.00 92.75 190 GLY A N 1
ATOM 1425 C CA . GLY A 1 190 ? 1.963 3.754 -11.948 1.00 92.75 190 GLY A CA 1
ATOM 1426 C C . GLY A 1 190 ? 1.763 2.754 -10.822 1.00 92.75 190 GLY A C 1
ATOM 1427 O O . GLY A 1 190 ? 2.296 1.649 -10.848 1.00 92.75 190 GLY A O 1
ATOM 1428 N N . THR A 1 191 ? 1.007 3.149 -9.808 1.00 96.56 191 THR A N 1
ATOM 1429 C CA . THR A 1 191 ? 0.638 2.269 -8.696 1.00 96.56 191 THR A CA 1
ATOM 1430 C C . THR A 1 191 ? -0.643 2.757 -8.032 1.00 96.56 191 THR A C 1
ATOM 1432 O O . THR A 1 191 ? -0.989 3.937 -8.131 1.00 96.56 191 THR A O 1
ATOM 1435 N N . THR A 1 192 ? -1.360 1.879 -7.341 1.00 97.81 192 THR A N 1
ATOM 1436 C CA . THR A 1 192 ? -2.378 2.310 -6.379 1.00 97.81 192 THR A CA 1
ATOM 1437 C C . THR A 1 192 ? -1.720 2.907 -5.131 1.00 97.81 192 THR A C 1
ATOM 1439 O O . THR A 1 192 ? -0.539 2.710 -4.843 1.00 97.81 192 THR A O 1
ATOM 1442 N N . LEU A 1 193 ? -2.499 3.639 -4.343 1.00 98.56 193 LEU A N 1
ATOM 1443 C CA . LEU A 1 193 ? -2.112 4.038 -2.997 1.00 98.56 193 LEU A CA 1
ATOM 1444 C C . LEU A 1 193 ? -3.324 3.888 -2.099 1.00 98.56 193 LEU A C 1
ATOM 1446 O O . LEU A 1 193 ? -4.345 4.515 -2.337 1.00 98.56 193 LEU A O 1
ATOM 1450 N N . LEU A 1 194 ? -3.195 3.132 -1.018 1.00 98.81 194 LEU A N 1
ATOM 1451 C CA . LEU A 1 194 ? -4.136 3.190 0.091 1.00 98.81 194 LEU A CA 1
ATOM 1452 C C . LEU A 1 194 ? -3.340 3.249 1.384 1.00 98.81 194 LEU A C 1
ATOM 1454 O O . LEU A 1 194 ? -2.622 2.309 1.715 1.00 98.81 194 LEU A O 1
ATOM 1458 N N . CYS A 1 195 ? -3.476 4.330 2.145 1.00 98.75 195 CYS A N 1
ATOM 1459 C CA . CYS A 1 195 ? -2.847 4.431 3.456 1.00 98.75 195 CYS A CA 1
ATOM 1460 C C . CYS A 1 195 ? -3.773 5.054 4.496 1.00 98.75 195 CYS A C 1
ATOM 1462 O O . CYS A 1 195 ? -4.736 5.754 4.178 1.00 98.75 195 CYS A O 1
ATOM 1464 N N . ALA A 1 196 ? -3.492 4.746 5.761 1.00 98.69 196 ALA A N 1
ATOM 1465 C CA . ALA A 1 196 ? -4.242 5.239 6.895 1.00 98.69 196 ALA A CA 1
ATOM 1466 C C . ALA A 1 196 ? -3.340 5.571 8.087 1.00 98.69 196 ALA A C 1
ATOM 1468 O O . ALA A 1 196 ? -2.446 4.807 8.453 1.00 98.69 196 ALA A O 1
ATOM 1469 N N . VAL A 1 197 ? -3.638 6.696 8.732 1.00 98.44 197 VAL A N 1
ATOM 1470 C CA . VAL A 1 197 ? -3.085 7.102 10.025 1.00 98.44 197 VAL A CA 1
ATOM 1471 C C . VAL A 1 197 ? -4.112 6.770 11.096 1.00 98.44 197 VAL A C 1
ATOM 1473 O O . VAL A 1 197 ? -5.228 7.292 11.100 1.00 98.44 197 VAL A O 1
ATOM 1476 N N . ILE A 1 198 ? -3.733 5.891 12.016 1.00 97.75 198 ILE A N 1
ATOM 1477 C CA . ILE A 1 198 ? -4.549 5.466 13.146 1.00 97.75 198 ILE A CA 1
ATOM 1478 C C . ILE A 1 198 ? -4.042 6.181 14.391 1.00 97.75 198 ILE A C 1
ATOM 1480 O O . ILE A 1 198 ? -2.904 5.988 14.825 1.00 97.75 198 ILE A O 1
ATOM 1484 N N . ARG A 1 199 ? -4.910 7.005 14.975 1.00 92.31 199 ARG A N 1
ATOM 1485 C CA . ARG A 1 199 ? -4.623 7.776 16.181 1.00 92.31 199 ARG A CA 1
ATOM 1486 C C . ARG A 1 199 ? -5.815 7.682 17.117 1.00 92.31 199 ARG A C 1
ATOM 1488 O O . ARG A 1 199 ? -6.941 7.972 16.728 1.00 92.31 199 ARG A O 1
ATOM 1495 N N . GLU A 1 200 ? -5.547 7.322 18.369 1.00 87.19 200 GLU A N 1
ATOM 1496 C CA . GLU A 1 200 ? -6.562 7.237 19.424 1.00 87.19 200 GLU A CA 1
ATOM 1497 C C . GLU A 1 200 ? -7.738 6.314 19.042 1.00 87.19 200 GLU A C 1
ATOM 1499 O O . GLU A 1 200 ? -7.612 5.093 19.117 1.00 87.19 200 GLU A O 1
ATOM 1504 N N . ASP A 1 201 ? -8.886 6.889 18.692 1.00 90.25 201 ASP A N 1
ATOM 1505 C CA . ASP A 1 201 ? -10.127 6.215 18.321 1.00 90.25 201 ASP A CA 1
ATOM 1506 C C . ASP A 1 201 ? -10.563 6.555 16.887 1.00 90.25 201 ASP A C 1
ATOM 1508 O O . ASP A 1 201 ? -11.743 6.441 16.559 1.00 90.25 201 ASP A O 1
ATOM 1512 N N . LYS A 1 202 ? -9.637 6.965 16.013 1.00 96.75 202 LYS A N 1
ATOM 1513 C CA . LYS A 1 202 ? -9.923 7.268 14.607 1.00 96.75 202 LYS A CA 1
ATOM 1514 C C . LYS A 1 202 ? -8.873 6.693 13.664 1.00 96.75 202 LYS A C 1
ATOM 1516 O O . LYS A 1 202 ? -7.688 6.641 13.989 1.00 96.75 202 LYS A O 1
ATOM 1521 N N . ALA A 1 203 ? -9.328 6.303 12.478 1.00 98.25 203 ALA A N 1
ATOM 1522 C CA . ALA A 1 203 ? -8.480 6.099 11.310 1.00 98.25 203 ALA A CA 1
ATOM 1523 C C . ALA A 1 203 ? -8.794 7.185 10.279 1.00 98.25 203 ALA A C 1
ATOM 1525 O O . ALA A 1 203 ? -9.955 7.353 9.902 1.00 98.25 203 ALA A O 1
ATOM 1526 N N . TYR A 1 204 ? -7.765 7.899 9.838 1.00 98.75 204 TYR A N 1
ATOM 1527 C CA . TYR A 1 204 ? -7.801 8.842 8.721 1.00 98.75 204 TYR A CA 1
ATOM 1528 C C . TYR A 1 204 ? -7.142 8.174 7.531 1.00 98.75 204 TYR A C 1
ATOM 1530 O O . TYR A 1 204 ? -6.101 7.552 7.712 1.00 98.75 204 TYR A O 1
ATOM 1538 N N . TRP A 1 205 ? -7.733 8.261 6.349 1.00 98.81 205 TRP A N 1
ATOM 1539 C CA . TRP A 1 205 ? -7.275 7.507 5.190 1.00 98.81 205 TRP A CA 1
ATOM 1540 C C . TRP A 1 205 ? -7.304 8.349 3.921 1.00 98.81 205 TRP A C 1
ATOM 1542 O O . TRP A 1 205 ? -8.080 9.298 3.810 1.00 98.81 205 TRP A O 1
ATOM 1552 N N . VAL A 1 206 ? -6.462 7.963 2.969 1.00 98.81 206 VAL A N 1
ATOM 1553 C CA . VAL A 1 206 ? -6.491 8.408 1.574 1.00 98.81 206 VAL A CA 1
ATOM 1554 C C . VAL A 1 206 ? -6.365 7.179 0.686 1.00 98.81 206 VAL A C 1
ATOM 1556 O O . VAL A 1 206 ? -5.636 6.244 1.034 1.00 98.81 206 VAL A O 1
ATOM 1559 N N . HIS A 1 207 ? -7.077 7.167 -0.435 1.00 98.44 207 HIS A N 1
ATOM 1560 C CA . HIS A 1 207 ? -6.928 6.136 -1.446 1.00 98.44 207 HIS A CA 1
ATOM 1561 C C . HIS A 1 207 ? -6.945 6.706 -2.867 1.00 98.44 207 HIS A C 1
ATOM 1563 O O . HIS A 1 207 ? -7.642 7.685 -3.148 1.00 98.44 207 HIS A O 1
ATOM 1569 N N . VAL A 1 208 ? -6.164 6.061 -3.730 1.00 98.62 208 VAL A N 1
ATOM 1570 C CA . VAL A 1 208 ? -6.160 6.199 -5.182 1.00 98.62 208 VAL A CA 1
ATOM 1571 C C . VAL A 1 208 ? -6.073 4.795 -5.789 1.00 98.62 208 VAL A C 1
ATOM 1573 O O . VAL A 1 208 ? -5.148 4.047 -5.463 1.00 98.62 208 VAL A O 1
ATOM 1576 N N . GLY A 1 209 ? -7.009 4.443 -6.666 1.00 97.50 209 GLY A N 1
ATOM 1577 C CA . GLY A 1 209 ? -7.070 3.150 -7.355 1.00 97.50 209 GLY A CA 1
ATOM 1578 C C . GLY A 1 209 ? -8.176 2.222 -6.862 1.00 97.50 209 GLY A C 1
ATOM 1579 O O . GLY A 1 209 ? -9.237 2.673 -6.432 1.00 97.50 209 GLY A O 1
ATOM 1580 N N . ASP A 1 210 ? -7.958 0.911 -6.963 1.00 96.69 210 ASP A N 1
ATOM 1581 C CA . ASP A 1 210 ? -8.947 -0.118 -6.613 1.00 96.69 210 ASP A CA 1
ATOM 1582 C C . ASP A 1 210 ? -8.563 -0.968 -5.394 1.00 96.69 210 ASP A C 1
ATOM 1584 O O . ASP A 1 210 ? -9.333 -1.834 -4.990 1.00 96.69 210 ASP A O 1
ATOM 1588 N N . SER A 1 211 ? -7.431 -0.680 -4.744 1.00 98.06 211 SER A N 1
ATOM 1589 C CA . SER A 1 211 ? -7.107 -1.258 -3.438 1.00 98.06 211 SER A CA 1
ATOM 1590 C C . SER A 1 211 ? -8.123 -0.820 -2.377 1.00 98.06 211 SER A C 1
ATOM 1592 O O . SER A 1 211 ? -8.548 0.340 -2.321 1.00 98.06 211 SER A O 1
ATOM 1594 N N . ARG A 1 212 ? -8.514 -1.743 -1.490 1.00 98.50 212 ARG A N 1
ATOM 1595 C CA . ARG A 1 212 ? -9.688 -1.556 -0.625 1.00 98.50 212 ARG A CA 1
ATOM 1596 C C . ARG A 1 212 ? -9.376 -1.413 0.854 1.00 98.50 212 ARG A C 1
ATOM 1598 O O . ARG A 1 212 ? -8.623 -2.196 1.435 1.00 98.50 212 ARG A O 1
ATOM 1605 N N . LEU A 1 213 ? -10.058 -0.453 1.481 1.00 98.81 213 LEU A N 1
ATOM 1606 C CA . LEU A 1 213 ? -10.139 -0.287 2.928 1.00 98.81 213 LEU A CA 1
ATOM 1607 C C . LEU A 1 213 ? -11.441 -0.888 3.447 1.00 98.81 213 LEU A C 1
ATOM 1609 O O . LEU A 1 213 ? -12.527 -0.524 3.000 1.00 98.81 213 LEU A O 1
ATOM 1613 N N . TYR A 1 214 ? -11.335 -1.735 4.462 1.00 98.75 214 TYR A N 1
ATOM 1614 C CA . TYR A 1 214 ? -12.467 -2.335 5.147 1.00 98.75 214 TYR A CA 1
ATOM 1615 C C . TYR A 1 214 ? -12.434 -2.066 6.651 1.00 98.75 214 TYR A C 1
ATOM 1617 O O . TYR A 1 214 ? -11.383 -2.110 7.294 1.00 98.75 214 TYR A O 1
ATOM 1625 N N . LEU A 1 215 ? -13.619 -1.877 7.232 1.00 98.62 215 LEU A N 1
ATOM 1626 C CA . LEU A 1 215 ? -13.854 -1.954 8.669 1.00 98.62 215 LEU A CA 1
ATOM 1627 C C . LEU A 1 215 ? -14.537 -3.285 8.990 1.00 98.62 215 LEU A C 1
ATOM 1629 O O . LEU A 1 215 ? -15.667 -3.531 8.567 1.00 98.62 215 LEU A O 1
ATOM 1633 N N . PHE A 1 216 ? -13.887 -4.121 9.796 1.00 98.44 216 PHE A N 1
ATOM 1634 C CA . PHE A 1 216 ? -14.525 -5.292 10.385 1.00 98.44 216 PHE A CA 1
ATOM 1635 C C . PHE A 1 216 ? -14.921 -5.006 11.834 1.00 98.44 216 PHE A C 1
ATOM 1637 O O . PHE A 1 216 ? -14.067 -4.866 12.712 1.00 98.44 216 PHE A O 1
ATOM 1644 N N . ARG A 1 217 ? -16.230 -4.938 12.085 1.00 96.44 217 ARG A N 1
ATOM 1645 C CA . ARG A 1 217 ? -16.819 -4.640 13.397 1.00 96.44 217 ARG A CA 1
ATOM 1646 C C . ARG A 1 217 ? -17.995 -5.564 13.655 1.00 96.44 217 ARG A C 1
ATOM 1648 O O . ARG A 1 217 ? -18.849 -5.738 12.793 1.00 96.44 217 ARG A O 1
ATOM 1655 N N . GLU A 1 218 ? -18.057 -6.138 14.857 1.00 93.25 218 GLU A N 1
ATOM 1656 C CA . GLU A 1 218 ? -19.200 -6.957 15.298 1.00 93.25 218 GLU A CA 1
ATOM 1657 C C . GLU A 1 218 ? -19.590 -8.040 14.273 1.00 93.25 218 GLU A C 1
ATOM 1659 O O . GLU A 1 218 ? -20.762 -8.288 14.005 1.00 93.25 218 GLU A O 1
ATOM 1664 N N . SER A 1 219 ? -18.585 -8.709 13.697 1.00 92.19 219 SER A N 1
ATOM 1665 C CA . SER A 1 219 ? -18.750 -9.753 12.675 1.00 92.19 219 SER A CA 1
ATOM 1666 C C . SER A 1 219 ? -19.253 -9.292 11.301 1.00 92.19 219 SER A C 1
ATOM 1668 O O . SER A 1 219 ? -19.561 -10.138 10.460 1.00 92.19 219 SER A O 1
ATOM 1670 N N . ARG A 1 220 ? -19.322 -7.983 11.052 1.00 96.56 220 ARG A N 1
ATOM 1671 C CA . ARG A 1 220 ? -19.656 -7.398 9.751 1.00 96.56 220 ARG A CA 1
ATOM 1672 C C . ARG A 1 220 ? -18.412 -6.808 9.112 1.00 96.56 220 ARG A C 1
ATOM 1674 O O . ARG A 1 220 ? -17.651 -6.119 9.785 1.00 96.56 220 ARG A O 1
ATOM 1681 N N . LEU A 1 221 ? -18.237 -7.086 7.826 1.00 98.06 221 LEU A N 1
ATOM 1682 C CA . LEU A 1 221 ? -17.210 -6.496 6.982 1.00 98.06 221 LEU A CA 1
ATOM 1683 C C . LEU A 1 221 ? -17.863 -5.369 6.175 1.00 98.06 221 LEU A C 1
ATOM 1685 O O . LEU A 1 221 ? -18.842 -5.618 5.478 1.00 98.06 221 LEU A O 1
ATOM 1689 N N . LEU A 1 222 ? -17.376 -4.142 6.334 1.00 98.19 222 LEU A N 1
ATOM 1690 C CA . LEU A 1 222 ? -17.881 -2.964 5.636 1.00 98.19 222 LEU A CA 1
ATOM 1691 C C . LEU A 1 222 ? -16.765 -2.372 4.781 1.00 98.19 222 LEU A C 1
ATOM 1693 O O . LEU A 1 222 ? -15.740 -1.968 5.330 1.00 98.19 222 LEU A O 1
ATOM 1697 N N . GLN A 1 223 ? -16.975 -2.319 3.469 1.00 98.25 223 GLN A N 1
ATOM 1698 C CA . GLN A 1 223 ? -16.086 -1.610 2.556 1.00 98.25 223 GLN A CA 1
ATOM 1699 C C . GLN A 1 223 ? -16.219 -0.099 2.786 1.00 98.25 223 GLN A C 1
ATOM 1701 O O . GLN A 1 223 ? -17.331 0.416 2.903 1.00 98.25 223 GLN A O 1
ATOM 1706 N N . ILE A 1 224 ? -15.087 0.591 2.914 1.00 98.56 224 ILE A N 1
ATOM 1707 C CA . ILE A 1 224 ? -15.010 2.030 3.196 1.00 98.56 224 ILE A CA 1
ATOM 1708 C C . ILE A 1 224 ? -14.652 2.820 1.937 1.00 98.56 224 ILE A C 1
ATOM 1710 O O . ILE A 1 224 ? -15.240 3.871 1.705 1.00 98.56 224 ILE A O 1
ATOM 1714 N N . THR A 1 225 ? -13.695 2.330 1.146 1.00 98.31 225 THR A N 1
ATOM 1715 C CA . THR A 1 225 ? -13.307 2.939 -0.135 1.00 98.31 225 THR A CA 1
ATOM 1716 C C . THR A 1 225 ? -14.159 2.400 -1.277 1.00 98.31 225 THR A C 1
ATOM 1718 O O . THR A 1 225 ? -14.757 1.335 -1.159 1.00 98.31 225 THR A O 1
ATOM 1721 N N . GLU A 1 226 ? -14.209 3.109 -2.397 1.00 95.62 226 GLU A N 1
ATOM 1722 C CA . GLU A 1 226 ? -14.930 2.684 -3.596 1.00 95.62 226 GLU A CA 1
ATOM 1723 C C . GLU A 1 226 ? -13.957 2.661 -4.778 1.00 95.62 226 GLU A C 1
ATOM 1725 O O . GLU A 1 226 ? -13.334 3.676 -5.070 1.00 95.62 226 GLU A O 1
ATOM 1730 N N . ASP A 1 227 ? -13.834 1.523 -5.461 1.00 95.94 227 ASP A N 1
ATOM 1731 C CA . ASP A 1 227 ? -12.820 1.308 -6.498 1.00 95.94 227 ASP A CA 1
ATOM 1732 C C . ASP A 1 227 ? -12.890 2.375 -7.605 1.00 95.94 227 ASP A C 1
ATOM 1734 O O . ASP A 1 227 ? -13.921 2.537 -8.266 1.00 95.94 227 ASP A O 1
ATOM 1738 N N . GLN A 1 228 ? -11.791 3.085 -7.858 1.00 96.62 228 GLN A N 1
ATOM 1739 C CA . GLN A 1 228 ? -11.706 4.111 -8.902 1.00 96.62 228 GLN A CA 1
ATOM 1740 C C . GLN A 1 228 ? -11.473 3.491 -10.290 1.00 96.62 228 GLN A C 1
ATOM 1742 O O . GLN A 1 228 ? -10.399 3.587 -10.883 1.00 96.62 228 GLN A O 1
ATOM 1747 N N . THR A 1 229 ? -12.509 2.824 -10.798 1.00 95.25 229 THR A N 1
ATOM 1748 C CA . THR A 1 229 ? -12.518 2.126 -12.095 1.00 95.25 229 THR A CA 1
ATOM 1749 C C . THR A 1 229 ? -13.218 2.937 -13.182 1.00 95.25 229 THR A C 1
ATOM 1751 O O . THR A 1 229 ? -14.088 3.763 -12.901 1.00 95.25 229 THR A O 1
ATOM 1754 N N . LEU A 1 230 ? -12.92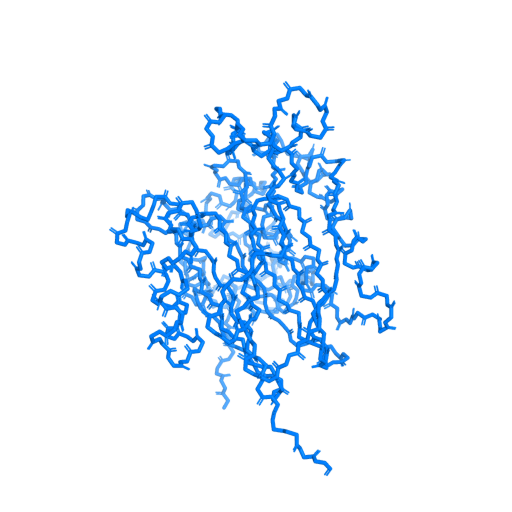6 2.638 -14.449 1.00 95.06 230 LEU A N 1
ATOM 1755 C CA . LEU A 1 230 ? -13.563 3.290 -15.592 1.00 95.06 230 LEU A CA 1
ATOM 1756 C C . LEU A 1 230 ? -15.082 3.061 -15.595 1.00 95.06 230 LEU A C 1
ATOM 1758 O O . LEU A 1 230 ? -15.841 3.947 -15.965 1.00 95.06 230 LEU A O 1
ATOM 1762 N N . ALA A 1 231 ? -15.562 1.892 -15.155 1.00 94.69 231 ALA A N 1
ATOM 1763 C CA . ALA A 1 231 ? -17.002 1.668 -15.008 1.00 94.69 231 ALA A CA 1
ATOM 1764 C C . ALA A 1 231 ? -17.631 2.613 -13.969 1.00 94.69 231 ALA A C 1
ATOM 1766 O O . ALA A 1 231 ? -18.718 3.136 -14.206 1.00 94.69 231 ALA A O 1
ATOM 1767 N N . ARG A 1 232 ? -16.950 2.869 -12.842 1.00 94.00 232 ARG A N 1
ATOM 1768 C CA . ARG A 1 232 ? -17.397 3.850 -11.842 1.00 94.00 232 ARG A CA 1
ATOM 1769 C C . ARG A 1 232 ? -17.399 5.266 -12.416 1.00 94.00 232 ARG A C 1
ATOM 1771 O O . ARG A 1 232 ? -18.372 5.987 -12.213 1.00 94.00 232 ARG A O 1
ATOM 1778 N N . PHE A 1 233 ? -16.356 5.650 -13.150 1.00 94.19 233 PHE A N 1
ATOM 1779 C CA . PHE A 1 233 ? -16.299 6.943 -13.838 1.00 94.19 233 PHE A CA 1
ATOM 1780 C C . PHE A 1 233 ? -17.488 7.124 -14.796 1.00 94.19 233 PHE A C 1
ATOM 1782 O O . PHE A 1 233 ? -18.209 8.110 -14.702 1.00 94.19 233 PHE A O 1
ATOM 1789 N N . LEU A 1 234 ? -17.791 6.121 -15.626 1.00 95.38 234 LEU A N 1
ATOM 1790 C CA . LEU A 1 234 ? -18.939 6.164 -16.542 1.00 95.38 234 LEU A CA 1
ATOM 1791 C C . LEU A 1 234 ? -20.295 6.276 -15.823 1.00 95.38 234 LEU A C 1
ATOM 1793 O O . LEU A 1 234 ? -21.234 6.832 -16.384 1.00 95.38 234 LEU A O 1
ATOM 1797 N N . VAL A 1 235 ? -20.426 5.763 -14.594 1.00 95.31 235 VAL A N 1
ATOM 1798 C CA . VAL A 1 235 ? -21.621 6.016 -13.768 1.00 95.31 235 VAL A CA 1
ATOM 1799 C C . VAL A 1 235 ? -21.677 7.468 -13.309 1.00 95.31 235 VAL A C 1
ATOM 1801 O O . VAL A 1 235 ? -22.753 8.062 -13.341 1.00 95.31 235 VAL A O 1
ATOM 1804 N N . LYS A 1 236 ? -20.545 8.032 -12.864 1.00 92.62 236 LYS A N 1
ATOM 1805 C CA . LYS A 1 236 ? -20.462 9.437 -12.431 1.00 92.62 236 LYS A CA 1
ATOM 1806 C C . LYS A 1 236 ? -20.833 10.395 -13.570 1.00 92.62 236 LYS A C 1
ATOM 1808 O O . LYS A 1 236 ? -21.527 11.372 -13.314 1.00 92.62 236 LYS A O 1
ATOM 1813 N N . GLU A 1 237 ? -20.465 10.054 -14.803 1.00 95.62 237 GLU A N 1
ATOM 1814 C CA . GLU A 1 237 ? -20.824 10.798 -16.021 1.00 95.62 237 GLU A CA 1
ATOM 1815 C C . GLU A 1 237 ? -22.232 10.470 -16.566 1.00 95.62 237 GLU A C 1
ATOM 1817 O O . GLU A 1 237 ? -22.600 10.929 -17.641 1.00 95.62 237 GLU A O 1
ATOM 1822 N N . GLU A 1 238 ? -23.033 9.669 -15.851 1.00 95.88 238 GLU A N 1
ATOM 1823 C CA . GLU A 1 238 ? -24.384 9.232 -16.251 1.00 95.88 238 GLU A CA 1
ATOM 1824 C C . GLU A 1 238 ? -24.454 8.429 -17.576 1.00 95.88 238 GLU A C 1
ATOM 1826 O O . GLU A 1 238 ? -25.542 8.162 -18.093 1.00 95.88 238 GLU A O 1
ATOM 1831 N N . GLU A 1 239 ? -23.315 7.962 -18.097 1.00 94.94 239 GLU A N 1
ATOM 1832 C CA . GLU A 1 239 ? -23.201 7.163 -19.329 1.00 94.94 239 GLU A CA 1
ATOM 1833 C C . GLU A 1 239 ? -23.658 5.707 -19.129 1.00 94.94 239 GLU A C 1
ATOM 1835 O O . GLU A 1 239 ? -24.167 5.060 -20.050 1.00 94.94 239 GLU A O 1
ATOM 1840 N N . ILE A 1 240 ? -23.518 5.173 -17.909 1.00 94.62 240 ILE A N 1
ATOM 1841 C CA . ILE A 1 240 ? -24.073 3.869 -17.524 1.00 94.62 240 ILE A CA 1
ATOM 1842 C C . ILE A 1 240 ? -24.829 3.949 -16.194 1.00 94.62 240 ILE A C 1
ATOM 1844 O O . ILE A 1 240 ? -24.550 4.770 -15.326 1.00 94.62 240 ILE A O 1
ATOM 1848 N N . ARG A 1 241 ? -25.790 3.040 -15.997 1.00 93.50 241 ARG A N 1
ATOM 1849 C CA . ARG A 1 241 ? -26.530 2.923 -14.731 1.00 93.50 241 ARG A CA 1
ATOM 1850 C C . ARG A 1 241 ? -25.694 2.197 -13.666 1.00 93.50 241 ARG A C 1
ATOM 1852 O O . ARG A 1 241 ? -25.020 1.226 -14.018 1.00 93.50 241 ARG A O 1
ATOM 1859 N N . PRO A 1 242 ? -25.812 2.557 -12.371 1.00 92.44 242 PRO A N 1
ATOM 1860 C CA . PRO A 1 242 ? -25.098 1.884 -11.278 1.00 92.44 242 PRO A CA 1
ATOM 1861 C C . PRO A 1 242 ? -25.276 0.357 -11.256 1.00 92.44 242 PRO A C 1
ATOM 1863 O O . PRO A 1 242 ? -24.333 -0.383 -10.987 1.00 92.44 242 PRO A O 1
ATOM 1866 N N . GLU A 1 243 ? -26.469 -0.134 -11.603 1.00 93.12 243 GLU A N 1
ATOM 1867 C CA . GLU A 1 243 ? -26.783 -1.569 -11.668 1.00 93.12 243 GLU A CA 1
ATOM 1868 C C . GLU A 1 243 ? -25.959 -2.359 -12.703 1.00 93.12 243 GLU A C 1
ATOM 1870 O O . GLU A 1 243 ? -25.879 -3.583 -12.613 1.00 93.12 243 GLU A O 1
ATOM 1875 N N . HIS A 1 244 ? -25.319 -1.685 -13.665 1.00 90.62 244 HIS A N 1
ATOM 1876 C CA . HIS A 1 244 ? -24.530 -2.328 -14.717 1.00 90.62 244 HIS A CA 1
ATOM 1877 C C . HIS A 1 244 ? -23.034 -2.441 -14.396 1.00 90.62 244 HIS A C 1
ATOM 1879 O O . HIS A 1 244 ? -22.348 -3.219 -15.059 1.00 90.62 244 HIS A O 1
ATOM 1885 N N . VAL A 1 245 ? -22.521 -1.743 -13.373 1.00 89.12 245 VAL A N 1
ATOM 1886 C CA . VAL A 1 245 ? -21.077 -1.686 -13.056 1.00 89.12 245 VAL A CA 1
ATOM 1887 C C . VAL A 1 245 ? -20.466 -3.076 -12.907 1.00 89.12 245 VAL A C 1
ATOM 1889 O O . VAL A 1 245 ? -19.446 -3.374 -13.519 1.00 89.12 245 VAL A O 1
ATOM 1892 N N . SER A 1 246 ? -21.119 -3.966 -12.157 1.00 86.06 246 SER A N 1
ATOM 1893 C CA . SER A 1 246 ? -20.599 -5.307 -11.851 1.00 86.06 246 SER A CA 1
ATOM 1894 C C . SER A 1 246 ? -20.459 -6.222 -13.073 1.00 86.06 246 SER A C 1
ATOM 1896 O O . SER A 1 246 ? -19.709 -7.197 -13.026 1.00 86.06 246 SER A O 1
ATOM 1898 N N . THR A 1 247 ? -21.155 -5.913 -14.170 1.00 90.12 247 THR A N 1
ATOM 1899 C CA . THR A 1 247 ? -21.146 -6.701 -15.416 1.00 90.12 247 THR A CA 1
ATOM 1900 C C . THR A 1 247 ? -20.483 -5.970 -16.581 1.00 90.12 247 THR A C 1
ATOM 1902 O O . THR A 1 247 ? -20.287 -6.563 -17.642 1.00 90.12 247 THR A O 1
ATOM 1905 N N . HIS A 1 248 ? -20.102 -4.704 -16.394 1.00 93.44 248 HIS A N 1
ATOM 1906 C CA . HIS A 1 248 ? -19.491 -3.894 -17.437 1.00 93.44 248 HIS A CA 1
ATOM 1907 C C . HIS A 1 248 ? -18.075 -4.388 -17.766 1.00 93.44 248 HIS A C 1
ATOM 1909 O O . HIS A 1 248 ? -17.316 -4.781 -16.878 1.00 93.44 248 HIS A O 1
ATOM 1915 N N . TYR A 1 249 ? -17.682 -4.339 -19.043 1.00 92.25 249 TYR A N 1
ATOM 1916 C CA . TYR A 1 249 ? -16.361 -4.818 -19.476 1.00 92.25 249 TYR A CA 1
ATOM 1917 C C . TYR A 1 249 ? -15.211 -4.021 -18.838 1.00 92.25 249 TYR A C 1
ATOM 1919 O O . TYR A 1 249 ? -14.130 -4.561 -18.621 1.00 92.25 249 TYR A O 1
ATOM 1927 N N . SER A 1 250 ? -15.454 -2.749 -18.504 1.00 92.12 250 SER A N 1
ATOM 1928 C CA . SER A 1 250 ? -14.468 -1.855 -17.889 1.00 92.12 250 SER A CA 1
ATOM 1929 C C . SER A 1 250 ? -14.455 -1.881 -16.356 1.00 92.12 250 SER A C 1
ATOM 1931 O O . SER A 1 250 ? -13.775 -1.067 -15.740 1.00 92.12 250 SER A O 1
ATOM 1933 N N . ARG A 1 251 ? -15.172 -2.816 -15.716 1.00 90.12 251 ARG A N 1
ATOM 1934 C CA . ARG A 1 251 ? -15.273 -2.901 -14.244 1.00 90.12 251 ARG A CA 1
ATOM 1935 C C . ARG A 1 251 ? -13.948 -3.130 -13.516 1.00 90.12 251 ARG A C 1
ATOM 1937 O O . ARG A 1 251 ? -13.876 -2.885 -12.325 1.00 90.12 251 ARG A O 1
ATOM 1944 N N . ASN A 1 252 ? -12.941 -3.644 -14.220 1.00 87.88 252 ASN A N 1
ATOM 1945 C CA . ASN A 1 252 ? -11.591 -3.875 -13.699 1.00 87.88 252 ASN A CA 1
ATOM 1946 C C . ASN A 1 252 ? -10.552 -2.973 -14.386 1.00 87.88 252 ASN A C 1
ATOM 1948 O O . ASN A 1 252 ? -9.358 -3.181 -14.206 1.00 87.88 252 ASN A O 1
ATOM 1952 N N . VAL A 1 253 ? -10.984 -2.034 -15.234 1.00 91.25 253 VAL A N 1
ATOM 1953 C CA . VAL A 1 253 ? -10.078 -1.079 -15.877 1.00 91.25 253 VAL A CA 1
ATOM 1954 C C . VAL A 1 253 ? -9.896 0.073 -14.905 1.00 91.25 253 VAL A C 1
ATOM 1956 O O . VAL A 1 253 ? -10.872 0.749 -14.582 1.00 91.25 253 VAL A O 1
ATOM 1959 N N . MET A 1 254 ? -8.673 0.258 -14.418 1.00 91.56 254 MET A N 1
ATOM 1960 C CA . MET A 1 254 ? -8.332 1.346 -13.507 1.00 91.56 254 MET A CA 1
ATOM 1961 C C . MET A 1 254 ? -8.537 2.698 -14.197 1.00 91.56 254 MET A C 1
ATOM 1963 O O . MET A 1 254 ? -8.083 2.881 -15.325 1.00 91.56 254 MET A O 1
ATOM 1967 N N . ASP A 1 255 ? -9.222 3.622 -13.526 1.00 93.31 255 ASP A N 1
ATOM 1968 C CA . ASP A 1 255 ? -9.379 5.009 -13.979 1.00 93.31 255 ASP A CA 1
ATOM 1969 C C . ASP A 1 255 ? -8.365 5.927 -13.290 1.00 93.31 255 ASP A C 1
ATOM 1971 O O . ASP A 1 255 ? -7.667 6.694 -13.947 1.00 93.31 255 ASP A O 1
ATOM 1975 N N . GLN A 1 256 ? -8.222 5.784 -11.969 1.00 95.75 256 GLN A N 1
ATOM 1976 C CA . GLN A 1 256 ? -7.299 6.583 -11.164 1.00 95.75 256 GLN A CA 1
ATOM 1977 C C . GLN A 1 256 ? -6.155 5.732 -10.623 1.00 95.75 256 GLN A C 1
ATOM 1979 O O . GLN A 1 256 ? -6.368 4.653 -10.083 1.00 95.75 256 GLN A O 1
ATOM 1984 N N . TYR A 1 257 ? -4.933 6.238 -10.723 1.00 95.94 257 TYR A N 1
ATOM 1985 C CA . TYR A 1 257 ? -3.738 5.642 -10.132 1.00 95.94 257 TYR A CA 1
ATOM 1986 C C . TYR A 1 257 ? -2.699 6.737 -9.880 1.00 95.94 257 TYR A C 1
ATOM 1988 O O . TYR A 1 257 ? -2.765 7.816 -10.466 1.00 95.94 257 TYR A O 1
ATOM 1996 N N . ILE A 1 258 ? -1.736 6.480 -9.001 1.00 97.12 258 ILE A N 1
ATOM 1997 C CA . ILE A 1 258 ? -0.614 7.388 -8.774 1.00 97.12 258 ILE A CA 1
ATOM 1998 C C . ILE A 1 258 ? 0.386 7.243 -9.922 1.00 97.12 258 ILE A C 1
ATOM 2000 O O . ILE A 1 258 ? 0.811 6.133 -10.235 1.00 97.12 258 ILE A O 1
ATOM 2004 N N . GLY A 1 259 ? 0.799 8.360 -10.512 1.00 93.81 259 GLY A N 1
ATOM 2005 C CA . GLY A 1 259 ? 1.689 8.435 -11.671 1.00 93.81 259 GLY A CA 1
ATOM 2006 C C . GLY A 1 259 ? 0.991 8.908 -12.947 1.00 93.81 259 GLY A C 1
ATOM 2007 O O . GLY A 1 259 ? 1.666 9.130 -13.952 1.00 93.81 259 GLY A O 1
ATOM 2008 N N . CYS A 1 260 ? -0.335 9.098 -12.932 1.00 90.69 260 CYS A N 1
ATOM 2009 C CA . CYS A 1 260 ? -1.081 9.612 -14.083 1.00 90.69 260 CYS A CA 1
ATOM 2010 C C . CYS A 1 260 ? -0.911 11.132 -14.271 1.00 90.69 260 CYS A C 1
ATOM 2012 O O . CYS A 1 260 ? -1.082 11.640 -15.380 1.00 90.69 260 CYS A O 1
ATOM 2014 N N . GLY A 1 261 ? -0.510 11.861 -13.221 1.00 90.62 261 GLY A N 1
ATOM 2015 C CA . GLY A 1 261 ? -0.245 13.303 -13.248 1.00 90.62 261 GLY A CA 1
ATOM 2016 C C . GLY A 1 261 ? -1.450 14.197 -12.966 1.00 90.62 261 GLY A C 1
ATOM 2017 O O . GLY A 1 261 ? -1.322 15.425 -12.975 1.00 90.62 261 GLY A O 1
ATOM 2018 N N . TYR A 1 262 ? -2.613 13.592 -12.768 1.00 91.38 262 TYR A N 1
ATOM 2019 C CA . TYR A 1 262 ? -3.877 14.256 -12.478 1.00 91.38 262 TYR A CA 1
ATOM 2020 C C . TYR A 1 262 ? -4.745 13.381 -11.570 1.00 91.38 262 TYR A C 1
ATOM 2022 O O . TYR A 1 262 ? -5.966 13.390 -11.697 1.00 91.38 262 TYR A O 1
ATOM 2030 N N . CYS A 1 263 ? -4.124 12.604 -10.673 1.00 93.62 263 CYS A N 1
ATOM 2031 C CA . CYS A 1 263 ? -4.884 11.716 -9.801 1.00 93.62 263 CYS A CA 1
ATOM 2032 C C . CYS A 1 263 ? -5.881 12.518 -8.951 1.00 93.62 263 CYS A C 1
ATOM 2034 O O . CYS A 1 263 ? -5.577 13.635 -8.521 1.00 93.62 263 CYS A O 1
ATOM 2036 N N . GLU A 1 264 ? -7.035 11.926 -8.656 1.00 96.75 264 GLU A N 1
ATOM 2037 C CA . GLU A 1 264 ? -8.044 12.496 -7.761 1.00 96.75 264 GLU A CA 1
ATOM 2038 C C . GLU A 1 264 ? -8.143 11.663 -6.469 1.00 96.75 264 GLU A C 1
ATOM 2040 O O . GLU A 1 264 ? -8.928 10.710 -6.399 1.00 96.75 264 GLU A O 1
ATOM 2045 N N . PRO A 1 265 ? -7.347 11.972 -5.422 1.00 98.19 265 PRO A N 1
ATOM 2046 C CA . PRO A 1 265 ? -7.385 11.214 -4.180 1.00 98.19 265 PRO A CA 1
ATOM 2047 C C . PRO A 1 265 ? -8.714 11.372 -3.452 1.00 98.19 265 PRO A C 1
ATOM 2049 O O . PRO A 1 265 ? -9.166 12.485 -3.181 1.00 98.19 265 PRO A O 1
ATOM 2052 N N . GLU A 1 266 ? -9.297 10.246 -3.050 1.00 98.50 266 GLU A N 1
ATOM 2053 C CA . GLU A 1 266 ? -10.437 10.222 -2.138 1.00 98.50 266 GLU A CA 1
ATOM 2054 C C . GLU A 1 266 ? -9.931 9.972 -0.718 1.00 98.50 266 GLU A C 1
ATOM 2056 O O . GLU A 1 266 ? -9.124 9.073 -0.478 1.00 98.50 266 GLU A O 1
ATOM 2061 N N . SER A 1 267 ? -10.393 10.771 0.240 1.00 98.56 267 SER A N 1
ATOM 2062 C CA . SER A 1 267 ? -9.905 10.733 1.616 1.00 98.56 267 SER A CA 1
ATOM 2063 C C . SER A 1 267 ? -11.031 10.910 2.628 1.00 98.56 267 SER A C 1
ATOM 2065 O O . SER A 1 267 ? -12.102 11.445 2.334 1.00 98.56 267 SER A O 1
ATOM 2067 N N . GLY A 1 268 ? -10.813 10.424 3.847 1.00 98.38 268 GLY A N 1
ATOM 2068 C CA . GLY A 1 268 ? -11.845 10.443 4.872 1.00 98.38 268 GLY A CA 1
ATOM 2069 C C . GLY A 1 268 ? -11.358 10.029 6.249 1.00 98.38 268 GLY A C 1
ATOM 2070 O O . GLY A 1 268 ? -10.169 9.837 6.499 1.00 98.38 268 GLY A O 1
ATOM 2071 N N . SER A 1 269 ? -12.307 9.900 7.175 1.00 98.25 269 SER A N 1
ATOM 2072 C CA . SER A 1 269 ? -12.038 9.376 8.511 1.00 98.25 269 SER A CA 1
ATOM 2073 C C . SER A 1 269 ? -13.172 8.487 8.997 1.00 98.25 269 SER A C 1
ATOM 2075 O O . SER A 1 269 ? -14.324 8.650 8.593 1.00 98.25 269 SER A O 1
ATOM 2077 N N . LEU A 1 270 ? -12.851 7.550 9.883 1.00 96.69 270 LEU A N 1
ATOM 2078 C CA . LEU A 1 270 ? -13.836 6.706 10.547 1.00 96.69 270 LEU A CA 1
ATOM 2079 C C . LEU A 1 270 ? -13.492 6.515 12.025 1.00 96.69 270 LEU A C 1
ATOM 2081 O O . LEU A 1 270 ? -12.330 6.367 12.403 1.00 96.69 270 LEU A O 1
ATOM 2085 N N . GLY A 1 271 ? -14.529 6.526 12.864 1.00 97.06 271 GLY A N 1
ATOM 2086 C CA . GLY A 1 271 ? -14.402 6.274 14.297 1.00 97.06 271 GLY A CA 1
ATOM 2087 C C . GLY A 1 271 ? -14.214 4.788 14.589 1.00 97.06 271 GLY A C 1
ATOM 2088 O O . GLY A 1 271 ? -14.917 3.941 14.029 1.00 97.06 271 GLY A O 1
ATOM 2089 N N . LEU A 1 272 ? -13.307 4.487 15.507 1.00 97.00 272 LEU A N 1
ATOM 2090 C CA . LEU A 1 272 ? -12.859 3.163 15.900 1.00 97.00 272 LEU A CA 1
ATOM 2091 C C . LEU A 1 272 ? -13.293 2.821 17.325 1.00 97.00 272 LEU A C 1
ATOM 2093 O O . LEU A 1 272 ? -13.349 3.653 18.228 1.00 97.00 272 LEU A O 1
ATOM 2097 N N . LYS A 1 273 ? -13.578 1.543 17.537 1.00 95.75 273 LYS A N 1
ATOM 2098 C CA . LYS A 1 273 ? -13.917 0.933 18.816 1.00 95.75 273 LYS A CA 1
ATOM 2099 C C . LYS A 1 273 ? -12.954 -0.210 19.089 1.00 95.75 273 LYS A C 1
ATOM 2101 O O . LYS A 1 273 ? -12.346 -0.789 18.195 1.00 95.75 273 LYS A O 1
ATOM 2106 N N . ARG A 1 274 ? -12.843 -0.576 20.363 1.00 94.00 274 ARG A N 1
ATOM 2107 C CA . ARG A 1 274 ? -12.057 -1.738 20.783 1.00 94.00 274 ARG A CA 1
ATOM 2108 C C . ARG A 1 274 ? -12.509 -2.992 20.022 1.00 94.00 274 ARG A C 1
ATOM 2110 O O . ARG A 1 274 ? -13.702 -3.291 20.019 1.00 94.00 274 ARG A O 1
ATOM 2117 N N . ARG A 1 275 ? -11.540 -3.761 19.515 1.00 94.06 275 ARG A N 1
ATOM 2118 C CA . ARG A 1 275 ? -11.677 -4.959 18.662 1.00 94.06 275 ARG A CA 1
ATOM 2119 C C . ARG A 1 275 ? -12.099 -4.708 17.217 1.00 94.06 275 ARG A C 1
ATOM 2121 O O . ARG A 1 275 ? -12.285 -5.683 16.492 1.00 94.06 275 ARG A O 1
ATOM 2128 N N . ASP A 1 276 ? -12.243 -3.458 16.795 1.00 97.12 276 ASP A N 1
ATOM 2129 C CA . ASP A 1 276 ? -12.367 -3.189 15.369 1.00 97.12 276 ASP A CA 1
ATOM 2130 C C . ASP A 1 276 ? -11.085 -3.588 14.649 1.00 97.12 276 ASP A C 1
ATOM 2132 O O . ASP A 1 276 ? -9.985 -3.415 15.187 1.00 97.12 276 ASP A O 1
ATOM 2136 N N . LEU A 1 277 ? -11.250 -4.093 13.428 1.00 98.12 277 LEU A N 1
ATOM 2137 C CA . LEU A 1 277 ? -10.148 -4.297 12.501 1.00 98.12 277 LEU A CA 1
ATOM 2138 C C . LEU A 1 277 ? -10.275 -3.298 11.356 1.00 98.12 277 LEU A C 1
ATOM 2140 O O . LEU A 1 277 ? -11.306 -3.258 10.684 1.00 98.12 277 LEU A O 1
ATOM 2144 N N . VAL A 1 278 ? -9.213 -2.536 11.130 1.00 98.56 278 VAL A N 1
ATOM 2145 C CA . VAL A 1 278 ? -8.989 -1.776 9.903 1.00 98.56 278 VAL A CA 1
ATOM 2146 C C . VAL A 1 278 ? -8.161 -2.669 8.987 1.00 98.56 278 VAL A C 1
ATOM 2148 O O . VAL A 1 278 ? -7.078 -3.109 9.377 1.00 98.56 278 VAL A O 1
ATOM 2151 N N . ILE A 1 279 ? -8.696 -3.007 7.816 1.00 98.75 279 ILE A N 1
ATOM 2152 C CA . ILE A 1 279 ? -8.089 -3.973 6.897 1.00 98.75 279 ILE A CA 1
ATOM 2153 C C . ILE A 1 279 ? -7.850 -3.291 5.555 1.00 98.75 279 ILE A C 1
ATOM 2155 O O . ILE A 1 279 ? -8.798 -2.807 4.947 1.00 98.75 279 ILE A O 1
ATOM 2159 N N . LEU A 1 280 ? -6.598 -3.264 5.107 1.00 98.81 280 LEU A N 1
ATOM 2160 C CA . LEU A 1 280 ? -6.208 -2.829 3.768 1.00 98.81 280 LEU A CA 1
ATOM 2161 C C . LEU A 1 280 ? -5.883 -4.081 2.950 1.00 98.81 280 LEU A C 1
ATOM 2163 O O . LEU A 1 280 ? -5.233 -4.994 3.473 1.00 98.81 280 LEU A O 1
ATOM 2167 N N . MET A 1 281 ? -6.327 -4.134 1.697 1.00 98.25 281 MET A N 1
ATOM 2168 C CA . MET A 1 281 ? -6.028 -5.245 0.791 1.00 98.25 281 MET A CA 1
ATOM 2169 C C . MET A 1 281 ? -5.917 -4.803 -0.670 1.00 98.25 281 MET A C 1
ATOM 2171 O O . MET A 1 281 ? -6.647 -3.902 -1.087 1.00 98.25 281 MET A O 1
ATOM 2175 N N . THR A 1 282 ? -5.032 -5.458 -1.421 1.00 97.94 282 TH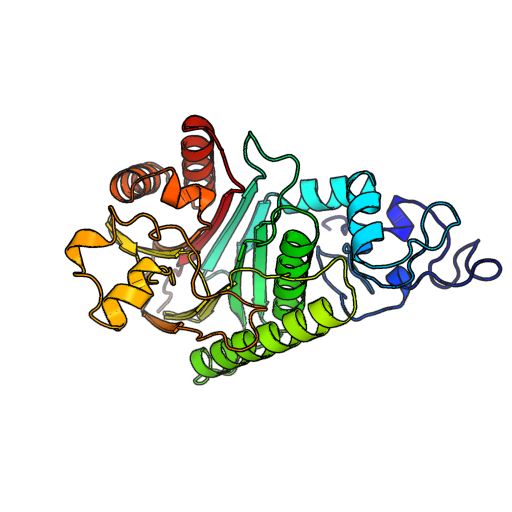R A N 1
ATOM 2176 C CA . THR A 1 282 ? -4.920 -5.322 -2.883 1.00 97.94 282 THR A CA 1
ATOM 2177 C C . THR A 1 282 ? -5.944 -6.199 -3.606 1.00 97.94 282 THR A C 1
ATOM 2179 O O . THR A 1 282 ? -6.671 -6.998 -2.987 1.00 97.94 282 THR A O 1
ATOM 2182 N N . ASP A 1 283 ? -6.043 -6.018 -4.917 1.00 95.81 283 ASP A N 1
ATOM 2183 C CA . ASP A 1 283 ? -7.096 -6.593 -5.746 1.00 95.81 283 ASP A CA 1
ATOM 2184 C C . ASP A 1 283 ? -7.011 -8.116 -5.900 1.00 95.81 283 ASP A C 1
ATOM 2186 O O . ASP A 1 283 ? -8.051 -8.788 -5.944 1.00 95.81 283 ASP A O 1
ATOM 2190 N N . GLY A 1 284 ? -5.807 -8.683 -5.803 1.00 95.56 284 GLY A N 1
ATOM 2191 C CA . GLY A 1 284 ? -5.579 -10.121 -5.811 1.00 95.56 284 GLY A CA 1
ATOM 2192 C C . GLY A 1 284 ? -6.332 -10.861 -4.709 1.00 95.56 284 GLY A C 1
ATOM 2193 O O . GLY A 1 284 ? -6.627 -12.055 -4.854 1.00 95.56 284 GLY A O 1
ATOM 2194 N N . LEU A 1 285 ? -6.730 -10.165 -3.634 1.00 96.81 285 LEU A N 1
ATOM 2195 C CA . LEU A 1 285 ? -7.647 -10.706 -2.635 1.00 96.81 285 LEU A CA 1
ATOM 2196 C C . LEU A 1 285 ? -9.120 -10.542 -3.034 1.00 96.81 285 LEU A C 1
ATOM 2198 O O . LEU A 1 285 ? -9.833 -11.540 -3.162 1.00 96.81 285 LEU A O 1
ATOM 2202 N N . HIS A 1 286 ? -9.601 -9.307 -3.190 1.00 94.75 286 HIS A N 1
ATOM 2203 C CA . HIS A 1 286 ? -11.043 -9.029 -3.273 1.00 94.75 286 HIS A CA 1
ATOM 2204 C C . HIS A 1 286 ? -11.654 -9.307 -4.654 1.00 94.75 286 HIS A C 1
ATOM 2206 O O . HIS A 1 286 ? -12.864 -9.511 -4.753 1.00 94.75 286 HIS A O 1
ATOM 2212 N N . LYS A 1 287 ? -10.848 -9.386 -5.724 1.00 93.56 287 LYS A N 1
ATOM 2213 C CA . LYS A 1 287 ? -11.301 -9.920 -7.023 1.00 93.56 287 LYS A CA 1
ATOM 2214 C C . LYS A 1 287 ? -11.438 -11.447 -6.993 1.00 93.56 287 LYS A C 1
ATOM 2216 O O . LYS A 1 287 ? -12.171 -12.010 -7.806 1.00 93.56 287 LYS A O 1
ATOM 2221 N N . THR A 1 288 ? -10.779 -12.107 -6.039 1.00 93.19 288 THR A N 1
ATOM 2222 C CA . THR A 1 288 ? -10.750 -13.569 -5.892 1.00 93.19 288 THR A CA 1
ATOM 2223 C C . THR A 1 288 ? -11.774 -14.083 -4.876 1.00 93.19 288 THR A C 1
ATOM 2225 O O . THR A 1 288 ? -12.372 -15.141 -5.075 1.00 93.19 288 THR A O 1
ATOM 2228 N N . ILE A 1 289 ? -11.987 -13.358 -3.774 1.00 94.94 289 ILE A N 1
ATOM 2229 C CA . ILE A 1 289 ? -12.850 -13.783 -2.667 1.00 94.94 289 ILE A CA 1
ATOM 2230 C C . ILE A 1 289 ? -13.989 -12.773 -2.462 1.00 94.94 289 ILE A C 1
ATOM 2232 O O . ILE A 1 289 ? -13.707 -11.620 -2.149 1.00 94.94 289 ILE A O 1
ATOM 2236 N N . PRO A 1 290 ? -15.266 -13.198 -2.525 1.00 94.81 290 PRO A N 1
ATOM 2237 C CA . PRO A 1 290 ? -16.398 -12.330 -2.198 1.00 94.81 290 PRO A CA 1
ATOM 2238 C C . PRO A 1 290 ? -16.402 -11.861 -0.736 1.00 94.81 290 PRO A C 1
ATOM 2240 O O . PRO A 1 290 ? -16.003 -12.602 0.172 1.00 94.81 290 PRO A O 1
ATOM 2243 N N . ASP A 1 291 ? -16.949 -10.672 -0.490 1.00 95.94 291 ASP A N 1
ATOM 2244 C CA . ASP A 1 291 ? -17.015 -10.029 0.828 1.00 95.94 291 ASP A CA 1
ATOM 2245 C C . ASP A 1 291 ? -17.665 -10.909 1.904 1.00 95.94 291 ASP A C 1
ATOM 2247 O O . ASP A 1 291 ? -17.169 -10.990 3.034 1.00 95.94 291 ASP A O 1
ATOM 2251 N N . GLU A 1 292 ? -18.729 -11.646 1.570 1.00 96.62 292 GLU A N 1
ATOM 2252 C CA . GLU A 1 292 ? -19.391 -12.558 2.508 1.00 96.62 292 GLU A CA 1
ATOM 2253 C C . GLU A 1 292 ? -18.435 -13.656 2.979 1.00 96.62 292 GLU A C 1
ATOM 2255 O O . GLU A 1 292 ? -18.405 -14.013 4.166 1.00 96.62 292 GLU A O 1
ATOM 2260 N N . LYS A 1 293 ? -17.612 -14.168 2.057 1.00 96.94 293 LYS A N 1
ATOM 2261 C CA . LYS A 1 293 ? -16.632 -15.210 2.347 1.00 96.94 293 LYS A CA 1
ATOM 2262 C C . LYS A 1 293 ? -15.462 -14.662 3.155 1.00 96.94 293 LYS A C 1
ATOM 2264 O O . LYS A 1 293 ? -15.034 -15.312 4.113 1.00 96.94 293 LYS A O 1
ATOM 2269 N N . MET A 1 294 ? -14.994 -13.455 2.842 1.00 97.81 294 MET A N 1
ATOM 2270 C CA . MET A 1 294 ? -13.997 -12.760 3.659 1.00 97.81 294 MET A CA 1
ATOM 2271 C C . MET A 1 294 ? -14.507 -12.563 5.094 1.00 97.81 294 MET A C 1
ATOM 2273 O O . MET A 1 294 ? -13.815 -12.906 6.056 1.00 97.81 294 MET A O 1
ATOM 2277 N N . ALA A 1 295 ? -15.758 -12.126 5.265 1.00 97.69 295 ALA A N 1
ATOM 2278 C CA . ALA A 1 295 ? -16.382 -11.968 6.576 1.00 97.69 295 ALA A CA 1
ATOM 2279 C C . ALA A 1 295 ? -16.513 -13.298 7.347 1.00 97.69 295 ALA A C 1
ATOM 2281 O O . ALA A 1 295 ? -16.383 -13.319 8.574 1.00 97.69 295 ALA A O 1
ATOM 2282 N N . GLU A 1 296 ? -16.779 -14.425 6.673 1.00 97.38 296 GLU A N 1
ATOM 2283 C CA . GLU A 1 296 ? -16.734 -15.763 7.292 1.00 97.38 296 GLU A CA 1
ATOM 2284 C C . GLU A 1 296 ? -15.344 -16.123 7.816 1.00 97.38 296 GLU A C 1
ATOM 2286 O O . GLU A 1 296 ? -15.220 -16.623 8.937 1.00 97.38 296 GLU A O 1
ATOM 2291 N N . ILE A 1 297 ? -14.309 -15.887 7.009 1.00 97.19 297 ILE A N 1
ATOM 2292 C CA . ILE A 1 297 ? -12.920 -16.189 7.364 1.00 97.19 297 ILE A CA 1
ATOM 2293 C C . ILE A 1 297 ? -12.500 -15.355 8.581 1.00 97.19 297 ILE A C 1
ATOM 2295 O O . ILE A 1 297 ? -11.987 -15.895 9.565 1.00 97.19 297 ILE A O 1
ATOM 2299 N N . LEU A 1 298 ? -12.802 -14.054 8.565 1.00 97.38 298 LEU A N 1
ATOM 2300 C CA . LEU A 1 298 ? -12.478 -13.127 9.651 1.00 97.38 298 LEU A CA 1
ATOM 2301 C C . LEU A 1 298 ? -13.141 -13.503 10.987 1.00 97.38 298 LEU A C 1
ATOM 2303 O O . LEU A 1 298 ? -12.522 -13.339 12.042 1.00 97.38 298 LEU A O 1
ATOM 2307 N N . ARG A 1 299 ? -14.368 -14.045 10.948 1.00 95.94 299 ARG A N 1
ATOM 2308 C CA . ARG A 1 299 ? -15.107 -14.526 12.131 1.00 95.94 299 ARG A CA 1
ATOM 2309 C C . ARG A 1 299 ? -14.487 -15.763 12.781 1.00 95.94 299 ARG A C 1
ATOM 2311 O O . ARG A 1 299 ? -14.542 -15.888 14.001 1.00 95.94 299 ARG A O 1
ATOM 2318 N N . LYS A 1 300 ? -13.959 -16.696 11.983 1.00 93.50 300 LYS A N 1
ATOM 2319 C CA . LYS A 1 300 ? -13.445 -17.991 12.473 1.00 93.50 300 LYS A CA 1
ATOM 2320 C C . LYS A 1 300 ? -12.086 -17.869 13.160 1.00 93.50 300 LYS A C 1
ATOM 2322 O O . LYS A 1 300 ? -11.774 -18.656 14.049 1.00 93.50 300 LYS A O 1
ATOM 2327 N N . SER A 1 301 ? -11.296 -16.886 12.750 1.00 88.69 301 SER A N 1
ATOM 2328 C CA . SER A 1 301 ? -9.929 -16.684 13.221 1.00 88.69 301 SER A CA 1
ATOM 2329 C C . SER A 1 301 ? -9.872 -15.723 14.413 1.00 88.69 301 SER A C 1
ATOM 2331 O O . SER A 1 301 ? -10.605 -14.732 14.480 1.00 88.69 301 SER A O 1
ATOM 2333 N N . SER A 1 302 ? -9.003 -16.019 15.383 1.00 87.25 302 SER A N 1
ATOM 2334 C CA . SER A 1 302 ? -8.950 -15.313 16.671 1.00 87.25 302 SER A CA 1
ATOM 2335 C C . SER A 1 302 ? -7.903 -14.199 16.724 1.00 87.25 302 SER A C 1
ATOM 2337 O O . SER A 1 302 ? -8.151 -13.182 17.367 1.00 87.25 302 SER A O 1
ATOM 2339 N N . SER A 1 303 ? -6.769 -14.354 16.035 1.00 95.06 303 SER A N 1
ATOM 2340 C CA . SER A 1 303 ? -5.697 -13.350 15.964 1.00 95.06 303 SER A CA 1
ATOM 2341 C C . SER A 1 303 ? -5.647 -12.658 14.600 1.00 95.06 303 SER A C 1
ATOM 2343 O O . SER A 1 303 ? -6.000 -13.265 13.586 1.00 95.06 303 SER A O 1
ATOM 2345 N N . ILE A 1 304 ? -5.147 -11.418 14.550 1.00 96.94 304 ILE A N 1
ATOM 2346 C CA . ILE A 1 304 ? -4.954 -10.672 13.291 1.00 96.94 304 ILE A CA 1
ATOM 2347 C C . ILE A 1 304 ? -4.088 -11.422 12.274 1.00 96.94 304 ILE A C 1
ATOM 2349 O O . ILE A 1 304 ? -4.405 -11.441 11.090 1.00 96.94 304 ILE A O 1
ATOM 2353 N N . GLU A 1 305 ? -3.059 -12.132 12.736 1.00 97.00 305 GLU A N 1
ATOM 2354 C CA . GLU A 1 305 ? -2.216 -12.947 11.865 1.00 97.00 305 GLU A CA 1
ATOM 2355 C C . GLU A 1 305 ? -2.974 -14.146 11.300 1.00 97.00 305 GLU A C 1
ATOM 2357 O O . GLU A 1 305 ? -2.927 -14.392 10.098 1.00 97.00 305 GLU A O 1
ATOM 2362 N N . SER A 1 306 ? -3.697 -14.892 12.144 1.00 97.38 306 SER A N 1
ATOM 2363 C CA . SER A 1 306 ? -4.479 -16.039 11.668 1.00 97.38 306 SER A CA 1
ATOM 2364 C C . SER A 1 306 ? -5.554 -15.608 10.668 1.00 97.38 306 SER A C 1
ATOM 2366 O O . SER A 1 306 ? -5.796 -16.318 9.695 1.00 97.38 306 SER A O 1
ATOM 2368 N N . ARG A 1 307 ? -6.149 -14.421 10.855 1.00 97.75 307 ARG A N 1
ATOM 2369 C CA . ARG A 1 307 ? -7.082 -13.799 9.906 1.00 97.75 307 ARG A CA 1
ATOM 2370 C C . ARG A 1 307 ? -6.412 -13.514 8.564 1.00 97.75 307 ARG A C 1
ATOM 2372 O O . ARG A 1 307 ? -6.876 -14.035 7.556 1.00 97.75 307 ARG A O 1
ATOM 2379 N N . ALA A 1 308 ? -5.306 -12.770 8.562 1.00 98.12 308 ALA A N 1
ATOM 2380 C CA . ALA A 1 308 ? -4.583 -12.420 7.340 1.00 98.12 308 ALA A CA 1
ATOM 2381 C C . ALA A 1 308 ? 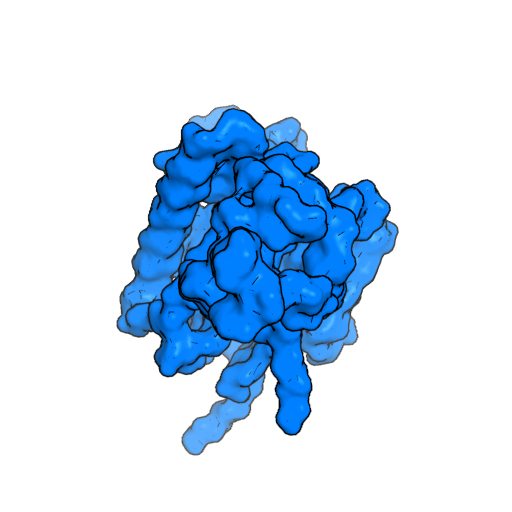-4.073 -13.663 6.588 1.00 98.12 308 ALA A C 1
ATOM 2383 O O . ALA A 1 308 ? -4.277 -13.788 5.385 1.00 98.12 308 ALA A O 1
ATOM 2384 N N . ARG A 1 309 ? -3.493 -14.640 7.299 1.00 97.62 309 ARG A N 1
ATOM 2385 C CA . ARG A 1 309 ? -3.033 -15.902 6.696 1.00 97.62 309 ARG A CA 1
ATOM 2386 C C . ARG A 1 309 ? -4.174 -16.743 6.131 1.00 97.62 309 ARG A C 1
ATOM 2388 O O . ARG A 1 309 ? -3.987 -17.381 5.103 1.00 97.62 309 ARG A O 1
ATOM 2395 N N . SER A 1 310 ? -5.338 -16.752 6.782 1.00 98.19 310 SER A N 1
ATOM 2396 C CA . SER A 1 310 ? -6.506 -17.487 6.277 1.00 98.19 310 SER A CA 1
ATOM 2397 C C . SER A 1 310 ? -7.096 -16.828 5.030 1.00 98.19 310 SER A C 1
ATOM 2399 O O . SER A 1 310 ? -7.508 -17.535 4.117 1.00 98.19 310 SER A O 1
ATOM 2401 N N . LEU A 1 311 ? -7.113 -15.491 4.974 1.00 98.31 311 LEU A N 1
ATOM 2402 C CA . LEU A 1 311 ? -7.507 -14.744 3.777 1.00 98.31 311 LEU A CA 1
ATOM 2403 C 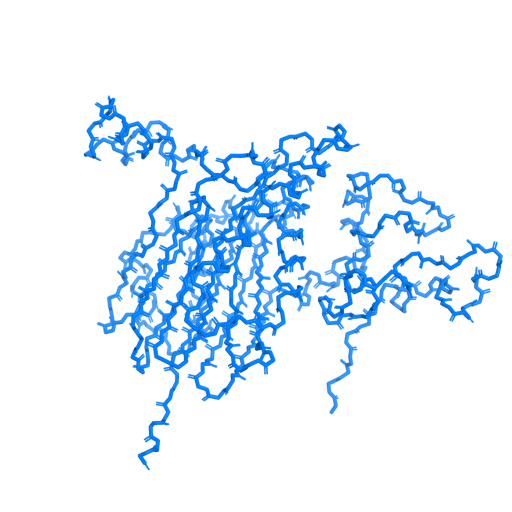C . LEU A 1 311 ? -6.549 -15.031 2.614 1.00 98.31 311 LEU A C 1
ATOM 2405 O O . LEU A 1 311 ? -7.001 -15.425 1.543 1.00 98.31 311 LEU A O 1
ATOM 2409 N N . LEU A 1 312 ? -5.235 -14.940 2.854 1.00 97.69 312 LEU A N 1
ATOM 2410 C CA . LEU A 1 312 ? -4.223 -15.296 1.859 1.00 97.69 312 LEU A CA 1
ATOM 2411 C C . LEU A 1 312 ? -4.377 -16.750 1.387 1.00 97.69 312 LEU A C 1
ATOM 2413 O O . LEU A 1 312 ? -4.395 -17.011 0.190 1.00 97.69 312 LEU A O 1
ATOM 2417 N N . GLY A 1 313 ? -4.514 -17.699 2.318 1.00 97.62 313 GLY A N 1
ATOM 2418 C CA . GLY A 1 313 ? -4.692 -19.116 1.995 1.00 97.62 313 GLY A CA 1
ATOM 2419 C C . GLY A 1 313 ? -5.901 -19.352 1.092 1.00 97.62 313 GLY A C 1
ATOM 2420 O O . GLY A 1 313 ? -5.773 -20.013 0.066 1.00 97.62 313 GLY A O 1
ATOM 2421 N N . ALA A 1 314 ? -7.037 -18.730 1.410 1.00 97.56 314 ALA A N 1
ATOM 2422 C CA . ALA A 1 314 ? -8.237 -18.821 0.590 1.00 97.56 314 ALA A CA 1
ATOM 2423 C C . ALA A 1 314 ? -8.048 -18.212 -0.815 1.00 97.56 314 ALA A C 1
ATOM 2425 O O . ALA A 1 314 ? -8.559 -18.769 -1.784 1.00 97.56 314 ALA A O 1
ATOM 2426 N N . ALA A 1 315 ? -7.294 -17.119 -0.965 1.00 97.25 315 ALA A N 1
ATOM 2427 C CA . ALA A 1 315 ? -7.015 -16.535 -2.281 1.00 97.25 315 ALA A CA 1
ATOM 2428 C C . ALA A 1 315 ? -6.103 -17.442 -3.119 1.00 97.25 315 ALA A C 1
ATOM 2430 O O . ALA A 1 315 ? -6.370 -17.688 -4.295 1.00 97.25 315 ALA A O 1
ATOM 2431 N N . LEU A 1 316 ? -5.074 -18.021 -2.493 1.00 97.19 316 LEU A N 1
ATOM 2432 C CA . LEU A 1 316 ? -4.177 -18.985 -3.135 1.00 97.19 316 LEU A CA 1
ATOM 2433 C C . LEU A 1 316 ? -4.896 -20.288 -3.525 1.00 97.19 316 LEU A C 1
ATOM 2435 O O . LEU A 1 316 ? -4.557 -20.895 -4.540 1.00 97.19 316 LEU A O 1
ATOM 2439 N N . GLU A 1 317 ? -5.876 -20.733 -2.735 1.00 97.00 317 GLU A N 1
ATOM 2440 C CA . GLU A 1 317 ? -6.737 -21.880 -3.060 1.00 97.00 317 GLU A CA 1
ATOM 2441 C C . GLU A 1 317 ? -7.652 -21.604 -4.262 1.00 97.00 317 GLU A C 1
ATOM 2443 O O . GLU A 1 317 ? -7.944 -22.522 -5.024 1.00 97.00 317 GLU A O 1
ATOM 2448 N N . ASN A 1 318 ? -8.041 -20.345 -4.480 1.00 95.44 318 ASN A N 1
ATOM 2449 C CA . ASN A 1 318 ? -8.832 -19.898 -5.632 1.00 95.44 318 ASN A CA 1
ATOM 2450 C C . ASN A 1 318 ? -7.966 -19.483 -6.841 1.00 95.44 318 ASN A C 1
ATOM 2452 O O . ASN A 1 318 ? -8.425 -18.776 -7.734 1.00 95.44 318 ASN A O 1
ATOM 2456 N N . GLY A 1 319 ? -6.713 -19.943 -6.888 1.00 93.31 319 GLY A N 1
ATOM 2457 C CA . GLY A 1 319 ? -5.809 -19.790 -8.030 1.00 93.31 319 GLY A CA 1
ATOM 2458 C C . GLY A 1 319 ? -4.575 -18.952 -7.721 1.00 93.31 319 GLY A C 1
ATOM 2459 O O . GLY A 1 319 ? -3.491 -19.309 -8.175 1.00 93.31 319 GLY A O 1
ATOM 2460 N N . GLY A 1 320 ? -4.700 -17.905 -6.895 1.00 93.06 320 GLY A N 1
ATOM 2461 C CA . GLY A 1 320 ? -3.595 -16.979 -6.621 1.00 93.06 320 GLY A CA 1
ATOM 2462 C C . GLY A 1 320 ? -3.059 -16.345 -7.906 1.00 93.06 320 GLY A C 1
ATOM 2463 O O . GLY A 1 320 ? -1.863 -16.434 -8.182 1.00 93.06 320 GLY A O 1
ATOM 2464 N N . ASN A 1 321 ? -3.968 -15.805 -8.719 1.00 92.81 321 ASN A N 1
ATOM 2465 C CA . ASN A 1 321 ? -3.658 -15.312 -10.063 1.00 92.81 321 ASN A CA 1
ATOM 2466 C C . ASN A 1 321 ? -2.924 -13.967 -10.063 1.00 92.81 321 ASN A C 1
ATOM 2468 O O . ASN A 1 321 ? -2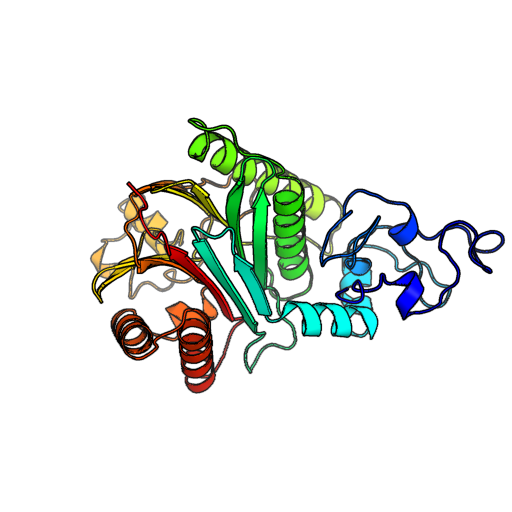.372 -13.607 -11.095 1.00 92.81 321 ASN A O 1
ATOM 2472 N N . ASP A 1 322 ? -2.914 -13.279 -8.923 1.00 94.44 322 ASP A N 1
ATOM 2473 C CA . ASP A 1 322 ? -2.297 -11.971 -8.750 1.00 94.44 322 ASP A CA 1
ATOM 2474 C C . ASP A 1 322 ? -1.452 -11.907 -7.471 1.00 94.44 322 ASP A C 1
ATOM 2476 O O . ASP A 1 322 ? -1.455 -12.844 -6.656 1.00 94.44 322 ASP A O 1
ATOM 2480 N N . ASN A 1 323 ? -0.737 -10.800 -7.301 1.00 95.06 323 ASN A N 1
ATOM 2481 C CA . ASN A 1 323 ? -0.116 -10.417 -6.047 1.00 95.06 323 ASN A CA 1
ATOM 2482 C C . ASN A 1 323 ? -1.189 -10.146 -4.982 1.00 95.06 323 ASN A C 1
ATOM 2484 O O . ASN A 1 323 ? -2.302 -9.719 -5.265 1.00 95.06 323 ASN A O 1
ATOM 2488 N N . ILE A 1 324 ? -0.903 -10.533 -3.741 1.00 97.06 324 ILE A N 1
ATOM 2489 C CA . ILE A 1 324 ? -1.867 -10.485 -2.643 1.00 97.06 324 ILE A CA 1
ATOM 2490 C C . ILE A 1 324 ? -1.191 -9.852 -1.444 1.00 97.06 324 ILE A C 1
ATOM 2492 O O . ILE A 1 324 ? -0.332 -10.471 -0.804 1.00 97.06 324 ILE A O 1
ATOM 2496 N N . THR A 1 325 ? -1.664 -8.671 -1.070 1.00 97.94 325 THR A N 1
ATOM 2497 C CA . THR A 1 325 ? -1.176 -7.938 0.093 1.00 97.94 325 THR A CA 1
ATOM 2498 C C . THR A 1 325 ? -2.312 -7.590 1.030 1.00 97.94 325 THR A C 1
ATOM 2500 O O . THR A 1 325 ? -3.385 -7.161 0.617 1.00 97.94 325 THR A O 1
ATOM 2503 N N . ILE A 1 326 ? -2.088 -7.828 2.323 1.00 98.62 326 ILE A N 1
ATOM 2504 C CA . ILE A 1 326 ? -3.089 -7.666 3.375 1.00 98.62 326 ILE A CA 1
ATOM 2505 C C . ILE A 1 326 ? -2.425 -7.027 4.587 1.00 98.62 326 ILE A C 1
ATOM 2507 O O . ILE A 1 326 ? -1.473 -7.580 5.144 1.00 98.62 326 ILE A O 1
ATOM 2511 N N . VAL A 1 327 ? -2.978 -5.911 5.054 1.00 98.62 327 VAL A N 1
ATOM 2512 C CA . VAL A 1 327 ? -2.607 -5.287 6.329 1.00 98.62 327 VAL A CA 1
ATOM 2513 C C . VAL A 1 327 ? -3.826 -5.272 7.239 1.00 98.62 327 VAL A C 1
ATOM 2515 O O . VAL A 1 327 ? -4.875 -4.754 6.874 1.00 98.62 327 VAL A O 1
ATOM 2518 N N . VAL A 1 328 ? -3.697 -5.840 8.437 1.00 98.56 328 VAL A N 1
ATOM 2519 C CA . VAL A 1 328 ? -4.757 -5.896 9.451 1.00 98.56 328 VAL A CA 1
ATOM 2520 C C . VAL A 1 328 ? -4.292 -5.150 10.694 1.00 98.56 328 VAL A C 1
ATOM 2522 O O . VAL A 1 328 ? -3.370 -5.607 11.370 1.00 98.56 328 VAL A O 1
ATOM 2525 N N . ALA A 1 329 ? -4.956 -4.044 11.023 1.00 97.88 329 ALA A N 1
ATOM 2526 C CA . ALA A 1 329 ? -4.750 -3.281 12.250 1.00 97.88 329 ALA A CA 1
ATOM 2527 C C . ALA A 1 329 ? -5.934 -3.476 13.212 1.00 97.88 329 ALA A C 1
ATOM 2529 O O . ALA A 1 329 ? -7.069 -3.136 12.894 1.00 97.88 329 ALA A O 1
ATOM 2530 N N . GLU A 1 330 ? -5.678 -4.031 14.395 1.00 97.00 330 GLU A N 1
ATOM 2531 C CA . GLU A 1 330 ? -6.663 -4.253 15.457 1.00 97.00 330 GLU A CA 1
ATOM 2532 C C . GLU A 1 330 ? -6.531 -3.217 16.566 1.00 97.00 330 GLU A C 1
ATOM 2534 O O . GLU A 1 330 ? -5.451 -3.009 17.119 1.00 97.00 330 GLU A O 1
ATOM 2539 N N . VAL A 1 331 ? -7.665 -2.648 16.968 1.00 95.44 331 VAL A N 1
ATOM 2540 C CA . VAL A 1 331 ? -7.749 -1.729 18.106 1.00 95.44 331 VAL A CA 1
ATOM 2541 C C . VAL A 1 331 ? -7.809 -2.520 19.412 1.00 95.44 331 VAL A C 1
ATOM 2543 O O . VAL A 1 331 ? -8.829 -3.130 19.746 1.00 95.44 331 VAL A O 1
ATOM 2546 N N . THR A 1 332 ? -6.738 -2.501 20.200 1.00 89.50 332 THR A N 1
ATOM 2547 C CA . THR A 1 332 ? -6.582 -3.383 21.369 1.00 89.50 332 THR A CA 1
ATOM 2548 C C . THR A 1 332 ? -6.998 -2.760 22.695 1.00 89.50 332 THR A C 1
ATOM 2550 O O . THR A 1 332 ? -7.225 -3.510 23.649 1.00 89.50 332 THR A O 1
ATOM 2553 N N . ARG A 1 333 ? -7.107 -1.421 22.776 1.00 75.69 333 ARG A N 1
ATOM 2554 C CA . ARG A 1 333 ? -7.164 -0.658 24.043 1.00 75.69 333 ARG A CA 1
ATOM 2555 C C . ARG A 1 333 ? -7.872 -1.385 25.197 1.00 75.69 333 ARG A C 1
ATOM 2557 O O . ARG A 1 333 ? -9.095 -1.548 25.209 1.00 75.69 333 ARG A O 1
ATOM 2564 N N . LYS A 1 334 ? -7.095 -1.716 26.237 1.00 51.34 334 LYS A N 1
ATOM 2565 C CA . LYS A 1 334 ? -7.577 -1.719 27.625 1.00 51.34 334 LYS A CA 1
ATOM 2566 C C . LYS A 1 334 ? -7.778 -0.258 28.029 1.00 51.34 334 LYS A C 1
ATOM 2568 O O . LYS A 1 334 ? -6.811 0.489 28.117 1.00 51.34 334 LYS A O 1
ATOM 2573 N N . ILE A 1 335 ? -9.022 0.146 28.264 1.00 39.72 335 ILE A N 1
ATOM 2574 C CA . ILE A 1 335 ? -9.327 1.446 28.868 1.00 39.72 335 ILE A CA 1
ATOM 2575 C C . ILE A 1 335 ? -9.021 1.307 30.362 1.00 39.72 335 ILE A C 1
ATOM 2577 O O . ILE A 1 335 ? -9.831 0.744 31.097 1.00 39.72 335 ILE A O 1
ATOM 2581 N N . TYR A 1 336 ? -7.854 1.763 30.814 1.00 39.09 336 TYR A N 1
ATOM 2582 C CA . TYR A 1 336 ? -7.758 2.204 32.202 1.00 39.09 336 TYR A CA 1
ATOM 2583 C C . TYR A 1 336 ? -8.404 3.588 32.246 1.00 39.09 336 TYR A C 1
ATOM 2585 O O . TYR A 1 336 ? -7.996 4.484 31.508 1.00 39.09 336 TYR A O 1
ATOM 2593 N N . LYS A 1 337 ? -9.502 3.678 33.002 1.00 34.59 337 LYS A N 1
ATOM 2594 C CA . LYS A 1 337 ? -10.110 4.948 33.399 1.00 34.59 337 LYS A CA 1
ATOM 2595 C C . LYS A 1 337 ? -9.173 5.710 34.318 1.00 34.59 337 LYS A C 1
ATOM 2597 O O . LYS A 1 337 ? -8.492 5.027 35.117 1.00 34.59 337 LYS A O 1
#

pLDDT: mean 89.09, std 11.32, range [32.81, 98.81]

Radius of gyration: 20.26 Å; chains: 1; bounding box: 67×40×55 Å